Protein AF-A0A952DLW4-F1 (afdb_monomer)

Secondary structure (DSSP, 8-state):
-------------SSSHHHHHHHHHHHHHHHHHHHHHHHHHH--HHHHHHHHTS-HHHHHHHHSSHHHHHHHHHHHHHHHHHHHHHHHHTT--HHHHHHHHHHHHHHHHS-HHHHHHHHHHHHTTTT-HHHHHHHIIIIIHHHHHHHHHHHHHHHHHTS---S-HHHHHHHHHHHHHHHHHHHHHTTPPPPPHHHHHHHHHHHHHHHHHHT-

Radius of gyration: 21.81 Å; Cα contacts (8 Å, |Δi|>4): 187; chains: 1; bounding box: 68×34×62 Å

Mean predicted aligned error: 6.74 Å

Nearest PDB structures (foldseek):
  3bhq-assembly1_B  TM=8.484E-01  e=2.240E-10  Mesorhizobium japonicum MAFF 303099
  6g87-assembly2_C  TM=8.018E-01  e=5.586E-09  Bradyrhizobium diazoefficiens
  2g3b-assembly1_A  TM=8.117E-01  e=5.681E-06  Rhodococcus jostii RHA1
  5ztc-assembly1_B  TM=6.068E-01  e=2.269E-05  Listeria monocytogenes EGD-e
  7pt0-assembly1_A  TM=6.811E-01  e=9.911E-05  Streptomyces coelicolor

Structure (mmCIF, N/CA/C/O backbone):
data_AF-A0A952DLW4-F1
#
_entry.id   AF-A0A952DLW4-F1
#
loop_
_atom_site.group_PDB
_atom_site.id
_atom_site.type_symbol
_atom_site.label_atom_id
_atom_site.label_alt_id
_atom_site.label_comp_id
_atom_site.label_asym_id
_atom_site.label_entity_id
_atom_site.label_seq_id
_atom_site.pdbx_PDB_ins_code
_atom_site.Cartn_x
_atom_site.Cartn_y
_atom_site.Cartn_z
_atom_site.occupancy
_atom_site.B_iso_or_equiv
_atom_site.auth_seq_id
_atom_site.auth_comp_id
_atom_site.auth_asym_id
_atom_site.auth_atom_id
_atom_site.pdbx_PDB_model_num
ATOM 1 N N . MET A 1 1 ? 50.657 -15.818 38.099 1.00 39.62 1 MET A N 1
ATOM 2 C CA . MET A 1 1 ? 49.837 -17.022 37.878 1.00 39.62 1 MET A CA 1
ATOM 3 C C . MET A 1 1 ? 48.642 -16.900 38.802 1.00 39.62 1 MET A C 1
ATOM 5 O O . MET A 1 1 ? 48.791 -17.118 39.993 1.00 39.62 1 MET A O 1
ATOM 9 N N . GLU A 1 2 ? 47.611 -16.156 38.389 1.00 30.84 2 GLU A N 1
ATOM 10 C CA . GLU A 1 2 ? 46.515 -16.653 37.522 1.00 30.84 2 GLU A CA 1
ATOM 11 C C . GLU A 1 2 ? 45.732 -17.731 38.278 1.00 30.84 2 GLU A C 1
ATOM 13 O O . GLU A 1 2 ? 46.305 -18.744 38.644 1.00 30.84 2 GLU A O 1
ATOM 18 N N . GLY A 1 3 ? 44.451 -17.617 38.587 1.00 32.69 3 GLY A N 1
ATOM 19 C CA . GLY A 1 3 ? 43.413 -16.648 38.283 1.00 32.69 3 GLY A CA 1
ATOM 20 C C . GLY A 1 3 ? 42.103 -17.364 38.612 1.00 32.69 3 GLY A C 1
ATOM 21 O O . GLY A 1 3 ? 41.983 -18.545 38.314 1.00 32.69 3 GLY A O 1
ATOM 22 N N . ASP A 1 4 ? 41.142 -16.695 39.241 1.00 33.56 4 ASP A N 1
ATOM 23 C CA . ASP A 1 4 ? 39.744 -17.124 39.144 1.00 33.56 4 ASP A CA 1
ATOM 24 C C . ASP A 1 4 ? 38.837 -15.907 39.322 1.00 33.56 4 ASP A C 1
ATOM 26 O O . ASP A 1 4 ? 38.426 -15.513 40.414 1.00 33.56 4 ASP A O 1
ATOM 30 N N . THR A 1 5 ? 38.618 -15.225 38.203 1.00 36.31 5 THR A N 1
ATOM 31 C CA . THR A 1 5 ? 37.573 -14.220 38.054 1.00 36.31 5 THR A CA 1
ATOM 32 C C . THR A 1 5 ? 36.278 -14.963 37.759 1.00 36.31 5 THR A C 1
ATOM 34 O O . THR A 1 5 ? 35.896 -15.148 36.606 1.00 36.31 5 THR A O 1
ATOM 37 N N . SER A 1 6 ? 35.564 -15.368 38.812 1.00 37.12 6 SER A N 1
ATOM 38 C CA . SER A 1 6 ? 34.189 -15.851 38.677 1.00 37.12 6 SER A CA 1
ATOM 39 C C . SER A 1 6 ? 33.253 -14.660 38.422 1.00 37.12 6 SER A C 1
ATOM 41 O O . SER A 1 6 ? 32.578 -14.129 39.304 1.00 37.12 6 SER A O 1
ATOM 43 N N . SER A 1 7 ? 33.278 -14.194 37.175 1.00 35.75 7 SER A N 1
ATOM 44 C CA . SER A 1 7 ? 32.311 -13.279 36.580 1.00 35.75 7 SER A CA 1
ATOM 45 C C . SER A 1 7 ? 30.979 -14.015 36.417 1.00 35.75 7 SER A C 1
ATOM 47 O O . SER A 1 7 ? 30.799 -14.795 35.482 1.00 35.75 7 SER A O 1
ATOM 49 N N . ARG A 1 8 ? 30.012 -13.747 37.301 1.00 35.00 8 ARG A N 1
ATOM 50 C CA . ARG A 1 8 ? 28.596 -14.034 37.025 1.00 35.00 8 ARG A CA 1
ATOM 51 C C . ARG A 1 8 ? 28.090 -13.028 35.995 1.00 35.00 8 ARG A C 1
ATOM 53 O O . ARG A 1 8 ? 27.615 -11.950 36.344 1.00 35.00 8 ARG A O 1
ATOM 60 N N . SER A 1 9 ? 28.224 -13.380 34.722 1.00 34.31 9 SER A N 1
ATOM 61 C CA . SER A 1 9 ? 27.630 -12.643 33.612 1.00 34.31 9 SER A CA 1
ATOM 62 C C . SER A 1 9 ? 26.112 -12.835 33.601 1.00 34.31 9 SER A C 1
ATOM 64 O O . SER A 1 9 ? 25.596 -13.941 33.749 1.00 34.31 9 SER A O 1
ATOM 66 N N . ALA A 1 10 ? 25.407 -11.717 33.462 1.00 37.97 10 ALA A N 1
ATOM 67 C CA . ALA A 1 10 ? 23.962 -11.616 33.434 1.00 37.97 10 ALA A CA 1
ATOM 68 C C . ALA A 1 10 ? 23.374 -12.234 32.155 1.00 37.97 10 ALA A C 1
ATOM 70 O O . ALA A 1 10 ? 23.507 -11.676 31.067 1.00 37.97 10 ALA A O 1
ATOM 71 N N . GLU A 1 11 ? 22.645 -13.338 32.291 1.00 39.38 11 GLU A N 1
ATOM 72 C CA . GLU A 1 11 ? 21.725 -13.817 31.261 1.00 39.38 11 GLU A CA 1
ATOM 73 C C . GLU A 1 11 ? 20.328 -13.228 31.499 1.00 39.38 11 GLU A C 1
ATOM 75 O O . GLU A 1 11 ? 19.546 -13.721 32.310 1.00 39.38 11 GLU A O 1
ATOM 80 N N . SER A 1 12 ? 19.980 -12.157 30.782 1.00 42.72 12 SER A N 1
ATOM 81 C CA . SER A 1 12 ? 18.576 -11.737 30.638 1.00 42.72 12 SER A CA 1
ATOM 82 C C . SER A 1 12 ? 18.307 -11.072 29.285 1.00 42.72 12 SER A C 1
ATOM 84 O O . SER A 1 12 ? 17.905 -9.919 29.181 1.00 42.72 12 SER A O 1
ATOM 86 N N . GLY A 1 13 ? 18.494 -11.826 28.202 1.00 44.88 13 GLY A N 1
ATOM 87 C CA . GLY A 1 13 ? 18.078 -11.413 26.862 1.00 44.88 13 GLY A CA 1
ATOM 88 C C . GLY A 1 13 ? 17.386 -12.559 26.136 1.00 44.88 13 GLY A C 1
ATOM 89 O O . GLY A 1 13 ? 18.049 -13.505 25.740 1.00 44.88 13 GLY A O 1
ATOM 90 N N . GLY A 1 14 ? 16.060 -12.499 25.943 1.00 44.91 14 GLY A N 1
ATOM 91 C CA . GLY A 1 14 ? 15.419 -13.391 24.959 1.00 44.91 14 GLY A CA 1
ATOM 92 C C . GLY A 1 14 ? 13.927 -13.708 25.098 1.00 44.91 14 GLY A C 1
ATOM 93 O O . GLY A 1 14 ? 13.308 -14.072 24.103 1.00 44.91 14 GLY A O 1
ATOM 94 N N . ARG A 1 15 ? 13.292 -13.552 26.268 1.00 52.53 15 ARG A N 1
ATOM 95 C CA . ARG A 1 15 ? 11.910 -14.061 26.468 1.00 52.53 15 ARG A CA 1
ATOM 96 C C . ARG A 1 15 ? 10.763 -13.099 26.113 1.00 52.53 15 ARG A C 1
ATOM 98 O O . ARG A 1 15 ? 9.628 -13.546 25.992 1.00 52.53 15 ARG A O 1
ATOM 105 N N . GLY A 1 16 ? 11.026 -11.808 25.889 1.00 55.50 16 GLY A N 1
ATOM 106 C CA . GLY A 1 16 ? 9.970 -10.808 25.628 1.00 55.50 16 GLY A CA 1
ATOM 107 C C . GLY A 1 16 ? 9.620 -10.553 24.152 1.00 55.50 16 GLY A C 1
ATOM 108 O O . GLY A 1 16 ? 8.510 -10.121 23.844 1.00 55.50 16 GLY A O 1
ATOM 109 N N . ARG A 1 17 ? 10.548 -10.820 23.223 1.00 57.75 17 ARG A N 1
ATOM 110 C CA . ARG A 1 17 ? 10.466 -10.370 21.816 1.00 57.75 17 ARG A CA 1
ATOM 111 C C . ARG A 1 17 ? 9.529 -11.203 20.914 1.00 57.75 17 ARG A C 1
ATOM 113 O O . ARG A 1 17 ? 8.819 -10.600 20.115 1.00 57.75 17 ARG A O 1
ATOM 120 N N . PRO A 1 18 ? 9.437 -12.545 21.032 1.00 61.59 18 PRO A N 1
ATOM 121 C CA . PRO A 1 18 ? 8.560 -13.338 20.157 1.00 61.59 18 PRO A CA 1
ATOM 122 C C . PRO A 1 18 ? 7.067 -13.159 20.472 1.00 61.59 18 PRO A C 1
ATOM 124 O O . PRO A 1 18 ? 6.228 -13.077 19.572 1.00 61.59 18 PRO A O 1
ATOM 127 N N . VAL A 1 19 ? 6.729 -13.064 21.762 1.00 66.44 19 VAL A N 1
ATOM 128 C CA . VAL A 1 19 ? 5.342 -12.948 22.239 1.00 66.44 19 VAL A CA 1
ATOM 129 C C . VAL A 1 19 ? 4.763 -11.567 21.930 1.00 66.44 19 VAL A C 1
ATOM 131 O O . VAL A 1 19 ? 3.608 -11.477 21.510 1.00 66.44 19 VAL A O 1
ATOM 134 N N . SER A 1 20 ? 5.553 -10.496 22.071 1.00 82.31 20 SER A N 1
ATOM 135 C CA . SER A 1 20 ? 5.088 -9.135 21.773 1.00 82.31 20 SER A CA 1
ATOM 136 C C . SER A 1 20 ? 4.813 -8.932 20.278 1.00 82.31 20 SER A C 1
ATOM 138 O O . SER A 1 20 ? 3.809 -8.322 19.924 1.00 82.31 20 SER A O 1
ATOM 140 N N . LEU A 1 21 ? 5.619 -9.529 19.389 1.00 85.38 21 LEU A N 1
ATOM 141 C CA . LEU A 1 21 ? 5.393 -9.478 17.939 1.00 85.38 21 LEU A CA 1
ATOM 142 C C . LEU A 1 21 ? 4.162 -10.279 17.500 1.00 85.38 21 LEU A C 1
ATOM 144 O O . LEU A 1 21 ? 3.464 -9.876 16.569 1.00 85.38 21 LEU A O 1
ATOM 148 N N . LYS A 1 22 ? 3.873 -11.416 18.148 1.00 89.56 22 LYS A N 1
ATOM 149 C CA . LYS A 1 22 ? 2.639 -12.176 17.888 1.00 89.56 22 LYS A CA 1
ATOM 150 C C . LYS A 1 22 ? 1.405 -11.376 18.312 1.00 89.56 22 LYS A C 1
ATOM 152 O O . LYS A 1 22 ? 0.461 -11.275 17.537 1.00 89.56 22 LYS A O 1
ATOM 157 N N . LYS A 1 23 ? 1.443 -10.756 19.497 1.00 90.56 23 LYS A N 1
ATOM 158 C CA . LYS A 1 23 ? 0.363 -9.886 19.991 1.00 90.56 23 LYS A CA 1
ATOM 159 C C . LYS A 1 23 ? 0.167 -8.660 19.102 1.00 90.56 23 LYS A C 1
ATOM 161 O O . LYS A 1 23 ? -0.960 -8.380 18.718 1.00 90.56 23 LYS A O 1
ATOM 166 N N . ARG A 1 24 ? 1.250 -7.985 18.698 1.00 93.44 24 ARG A N 1
ATOM 167 C CA . ARG A 1 24 ? 1.184 -6.843 17.772 1.00 93.44 24 ARG A CA 1
ATOM 168 C C . ARG A 1 24 ? 0.485 -7.215 16.460 1.00 93.44 24 ARG A C 1
ATOM 170 O O . ARG A 1 24 ? -0.389 -6.481 16.018 1.00 93.44 24 ARG A O 1
ATOM 177 N N . ARG A 1 25 ? 0.830 -8.366 15.869 1.00 93.50 25 ARG A N 1
ATOM 178 C CA . ARG A 1 25 ? 0.179 -8.873 14.647 1.00 93.50 25 ARG A CA 1
ATOM 179 C C . ARG A 1 25 ? -1.302 -9.193 14.857 1.00 93.50 25 ARG A C 1
ATOM 181 O O . ARG A 1 25 ? -2.111 -8.813 14.022 1.00 93.50 25 ARG A O 1
ATOM 188 N N . ALA A 1 26 ? -1.659 -9.830 15.974 1.00 94.94 26 ALA A N 1
ATOM 189 C CA . ALA A 1 26 ? -3.057 -10.113 16.306 1.00 94.94 26 ALA A CA 1
ATOM 190 C C . ALA A 1 26 ? -3.890 -8.827 16.438 1.00 94.94 26 ALA A C 1
ATOM 192 O O . ALA A 1 26 ? -4.997 -8.757 15.914 1.00 94.94 26 ALA A O 1
ATOM 193 N N . VAL A 1 27 ? -3.331 -7.790 17.072 1.00 97.38 27 VAL A N 1
ATOM 194 C CA . VAL A 1 27 ? -3.987 -6.481 17.197 1.00 97.38 27 VAL A CA 1
ATOM 195 C C . VAL A 1 27 ? -4.169 -5.806 15.838 1.00 97.38 27 VAL A C 1
ATOM 197 O O . VAL A 1 27 ? -5.251 -5.298 15.576 1.00 97.38 27 VAL A O 1
ATOM 200 N N . ILE A 1 28 ? -3.162 -5.835 14.958 1.00 96.50 28 ILE A N 1
ATOM 201 C CA . ILE A 1 28 ? -3.275 -5.283 13.595 1.00 96.50 28 ILE A CA 1
ATOM 202 C C . ILE A 1 28 ? -4.369 -6.002 12.798 1.00 96.50 28 ILE A C 1
ATOM 204 O O . ILE A 1 28 ? -5.230 -5.344 12.221 1.00 96.50 28 ILE A O 1
ATOM 208 N N . ALA A 1 29 ? -4.385 -7.337 12.818 1.00 95.62 29 ALA A N 1
ATOM 209 C CA . ALA A 1 29 ? -5.388 -8.121 12.100 1.00 95.62 29 ALA A CA 1
ATOM 210 C C . ALA A 1 29 ? -6.813 -7.850 12.615 1.00 95.62 29 ALA A C 1
ATOM 212 O O . ALA A 1 29 ? -7.734 -7.642 11.826 1.00 95.62 29 ALA A O 1
ATOM 213 N N . ALA A 1 30 ? -6.994 -7.792 13.939 1.00 97.12 30 ALA A N 1
ATOM 214 C CA . ALA A 1 30 ? -8.277 -7.445 14.543 1.00 97.12 30 ALA A CA 1
ATOM 215 C C . ALA A 1 30 ? -8.698 -6.011 14.189 1.00 97.12 30 ALA A C 1
ATOM 217 O O . ALA A 1 30 ? -9.849 -5.777 13.826 1.00 97.12 30 ALA A O 1
ATOM 218 N N . ALA A 1 31 ? -7.768 -5.056 14.249 1.00 97.06 31 ALA A N 1
ATOM 219 C CA . ALA A 1 31 ? -8.027 -3.663 13.915 1.00 97.06 31 ALA A CA 1
ATOM 220 C C . ALA A 1 31 ? -8.465 -3.493 12.459 1.00 97.06 31 ALA A C 1
ATOM 222 O O . ALA A 1 31 ? -9.461 -2.819 12.217 1.00 97.06 31 ALA A O 1
ATOM 223 N N . GLN A 1 32 ? -7.787 -4.147 11.509 1.00 95.38 32 GLN A N 1
ATOM 224 C CA . GLN A 1 32 ? -8.180 -4.143 10.098 1.00 95.38 32 GLN A CA 1
ATOM 225 C C . GLN A 1 32 ? -9.639 -4.574 9.935 1.00 95.38 32 GLN A C 1
ATOM 227 O O . GLN A 1 32 ? -10.436 -3.844 9.353 1.00 95.38 32 GLN A O 1
ATOM 232 N N . GLN A 1 33 ? -10.019 -5.715 10.516 1.00 95.38 33 GLN A N 1
ATOM 233 C CA . GLN A 1 33 ? -11.392 -6.212 10.421 1.00 95.38 33 GLN A CA 1
ATOM 234 C C . GLN A 1 33 ? -12.405 -5.256 11.060 1.00 95.38 33 GLN A C 1
ATOM 236 O O . GLN A 1 33 ? -13.471 -5.029 10.493 1.00 95.38 33 GLN A O 1
ATOM 241 N N . GLN A 1 34 ? -12.088 -4.683 12.224 1.00 97.06 34 GLN A N 1
ATOM 242 C CA . GLN A 1 34 ? -12.982 -3.745 12.907 1.00 97.06 34 GLN A CA 1
ATOM 243 C C . GLN A 1 34 ? -13.166 -2.453 12.103 1.00 97.06 34 GLN A C 1
ATOM 245 O O . GLN A 1 34 ? -14.303 -2.042 11.877 1.00 97.06 34 GLN A O 1
ATOM 250 N N . PHE A 1 35 ? -12.080 -1.854 11.607 1.00 96.44 35 PHE A N 1
ATOM 251 C CA . PHE A 1 35 ? -12.148 -0.634 10.804 1.00 96.44 35 PHE A CA 1
ATOM 252 C C . PHE A 1 35 ? -12.908 -0.840 9.496 1.00 96.44 35 PHE A C 1
ATOM 254 O O . PHE A 1 35 ? -13.723 0.004 9.142 1.00 96.44 35 PHE A O 1
ATOM 261 N N . LEU A 1 36 ? -12.689 -1.959 8.803 1.00 93.12 36 LEU A N 1
ATOM 262 C CA . LEU A 1 36 ? -13.376 -2.247 7.543 1.00 93.12 36 LEU A CA 1
ATOM 263 C C . LEU A 1 36 ? -14.865 -2.545 7.736 1.00 93.12 36 LEU A C 1
ATOM 265 O O . LEU A 1 36 ? -15.678 -2.162 6.901 1.00 93.12 36 LEU A O 1
ATOM 269 N N . ARG A 1 37 ? -15.240 -3.205 8.839 1.00 94.12 37 ARG A N 1
ATOM 270 C CA . ARG A 1 37 ? -16.643 -3.558 9.113 1.00 94.12 37 ARG A CA 1
ATOM 271 C C . ARG A 1 37 ? -17.450 -2.407 9.698 1.00 94.12 37 ARG A C 1
ATOM 273 O O . ARG A 1 37 ? -18.609 -2.242 9.337 1.00 94.12 37 ARG A O 1
ATOM 280 N N . ASN A 1 38 ? -16.857 -1.641 10.610 1.00 94.56 38 ASN A N 1
ATOM 281 C CA . ASN A 1 38 ? -17.578 -0.651 11.414 1.00 94.56 38 ASN A CA 1
ATOM 282 C C . ASN A 1 38 ? -17.218 0.797 11.046 1.00 94.56 38 ASN A C 1
ATOM 284 O O . ASN A 1 38 ? -17.835 1.735 11.547 1.00 94.56 38 ASN A O 1
ATOM 288 N N . GLY A 1 39 ? -16.206 1.002 10.203 1.00 93.75 39 GLY A N 1
ATOM 289 C CA . GLY A 1 39 ? -15.625 2.312 9.936 1.00 93.75 39 GLY A CA 1
ATOM 290 C C . GLY A 1 39 ? -14.699 2.798 11.054 1.00 93.75 39 GLY A C 1
ATOM 291 O O . GLY A 1 39 ? -14.574 2.197 12.129 1.00 93.75 39 GLY A O 1
ATOM 292 N N . TYR A 1 40 ? -14.023 3.921 10.805 1.00 94.69 40 TYR A N 1
ATOM 293 C CA . TYR A 1 40 ? -13.064 4.481 11.756 1.00 94.69 40 TYR A CA 1
ATOM 294 C C . TYR A 1 40 ? -13.753 5.039 13.004 1.00 94.69 40 TYR A C 1
ATOM 296 O O . TYR A 1 40 ? -13.346 4.707 14.120 1.00 94.69 40 TYR A O 1
ATOM 304 N N . ALA A 1 41 ? -14.803 5.854 12.848 1.00 93.06 41 ALA A N 1
ATOM 305 C CA . ALA A 1 41 ? -15.474 6.515 13.968 1.00 93.06 41 ALA A CA 1
ATOM 306 C C . ALA A 1 41 ? -16.075 5.527 14.984 1.00 93.06 41 ALA A C 1
ATOM 308 O O . ALA A 1 41 ? -15.836 5.682 16.183 1.00 93.06 41 ALA A O 1
ATOM 309 N N . ALA A 1 42 ? -16.785 4.492 14.518 1.00 94.31 42 ALA A N 1
ATOM 310 C CA . ALA A 1 42 ? -17.470 3.531 15.389 1.00 94.31 42 ALA A CA 1
ATOM 311 C C . ALA A 1 42 ? -16.547 2.446 15.974 1.00 94.31 42 ALA A C 1
ATOM 313 O O . ALA A 1 42 ? -16.943 1.728 16.891 1.00 94.31 42 ALA A O 1
ATOM 314 N N . THR A 1 43 ? -15.307 2.334 15.492 1.00 96.06 43 THR A N 1
ATOM 315 C CA . THR A 1 43 ? -14.320 1.412 16.066 1.00 96.06 43 THR A CA 1
ATOM 316 C C . THR A 1 43 ? -13.672 2.022 17.311 1.00 96.06 43 THR A C 1
ATOM 318 O O . THR A 1 43 ? -13.126 3.132 17.273 1.00 96.06 43 THR A O 1
ATOM 321 N N . SER A 1 44 ? -13.692 1.281 18.421 1.00 96.38 44 SER A N 1
ATOM 322 C CA . SER A 1 44 ? -13.000 1.636 19.664 1.00 96.38 44 SER A CA 1
ATOM 323 C C . SER A 1 44 ? -11.751 0.773 19.871 1.00 96.38 44 SER A C 1
ATOM 325 O O . SER A 1 44 ? -11.668 -0.358 19.396 1.00 96.38 44 SER A O 1
ATOM 327 N N . MET A 1 45 ? -10.775 1.296 20.618 1.00 96.69 45 MET A N 1
ATOM 328 C CA . MET A 1 45 ? -9.576 0.533 21.003 1.00 96.69 45 MET A CA 1
ATOM 329 C C . MET A 1 45 ? -9.922 -0.695 21.860 1.00 96.69 45 MET A C 1
ATOM 331 O O . MET A 1 45 ? -9.194 -1.684 21.831 1.00 96.69 45 MET A O 1
ATOM 335 N N . ASP A 1 46 ? -11.041 -0.641 22.585 1.00 96.38 46 ASP A N 1
ATOM 336 C CA . ASP A 1 46 ? -11.526 -1.729 23.440 1.00 96.38 46 ASP A CA 1
ATOM 337 C C . ASP A 1 46 ? -12.080 -2.870 22.591 1.00 96.38 46 ASP A C 1
ATOM 339 O O . ASP A 1 46 ? -11.662 -4.010 22.760 1.00 96.38 46 ASP A O 1
ATOM 343 N N . ALA A 1 47 ? -12.902 -2.549 21.586 1.00 96.81 47 ALA A N 1
ATOM 344 C CA . ALA A 1 47 ? -13.410 -3.539 20.641 1.00 96.81 47 ALA A CA 1
ATOM 345 C C . ALA A 1 47 ? -12.272 -4.251 19.889 1.00 96.81 47 ALA A C 1
ATOM 347 O O . ALA A 1 47 ? -12.337 -5.456 19.652 1.00 96.81 47 ALA A O 1
ATOM 348 N N . VAL A 1 48 ? -11.200 -3.525 19.545 1.00 97.62 48 VAL A N 1
ATOM 349 C CA . VAL A 1 48 ? -9.999 -4.131 18.951 1.00 97.62 48 VAL A CA 1
ATOM 350 C C . VAL A 1 48 ? -9.285 -5.047 19.946 1.00 97.62 48 VAL A C 1
ATOM 352 O O . VAL A 1 48 ? -8.869 -6.140 19.565 1.00 97.62 48 VAL A O 1
ATOM 355 N N . ALA A 1 49 ? -9.119 -4.619 21.200 1.00 96.94 49 ALA A N 1
ATOM 356 C CA . ALA A 1 49 ? -8.466 -5.416 22.236 1.00 96.94 49 ALA A CA 1
ATOM 357 C C . ALA A 1 49 ? -9.202 -6.746 22.466 1.00 96.94 49 ALA A C 1
ATOM 359 O O . ALA A 1 49 ? -8.573 -7.807 22.431 1.00 96.94 49 ALA A O 1
ATOM 360 N N . ASP A 1 50 ? -10.528 -6.678 22.598 1.00 96.94 50 ASP A N 1
ATOM 361 C CA . ASP A 1 50 ? -11.401 -7.835 22.782 1.00 96.94 50 ASP A CA 1
ATOM 362 C C . ASP A 1 50 ? -11.316 -8.786 21.581 1.00 96.94 50 ASP A C 1
ATOM 364 O O . ASP A 1 50 ? -11.068 -9.981 21.751 1.00 96.94 50 ASP A O 1
ATOM 368 N N . ALA A 1 51 ? -11.416 -8.257 20.356 1.00 96.81 51 ALA A N 1
ATOM 369 C CA . ALA A 1 51 ? -11.299 -9.050 19.130 1.00 96.81 51 ALA A CA 1
ATOM 370 C C . ALA A 1 51 ? -9.908 -9.691 18.954 1.00 96.81 51 ALA A C 1
ATOM 372 O O . ALA A 1 51 ? -9.791 -10.787 18.407 1.00 96.81 51 ALA A O 1
ATOM 373 N N . ALA A 1 52 ? -8.847 -9.032 19.426 1.00 96.56 52 ALA A N 1
ATOM 374 C CA . ALA A 1 52 ? -7.479 -9.544 19.382 1.00 96.56 52 ALA A CA 1
ATOM 375 C C . ALA A 1 52 ? -7.135 -10.496 20.544 1.00 96.56 52 ALA A C 1
ATOM 377 O O . ALA A 1 52 ? -6.041 -11.070 20.553 1.00 96.56 52 ALA A O 1
ATOM 378 N N . GLY A 1 53 ? -8.019 -10.649 21.538 1.00 95.88 53 GLY A N 1
ATOM 379 C CA . GLY A 1 53 ? -7.759 -11.441 22.742 1.00 95.88 53 GLY A CA 1
ATOM 380 C C . GLY A 1 53 ? -6.621 -10.880 23.604 1.00 95.88 53 GLY A C 1
ATOM 381 O O . GLY A 1 53 ? -5.848 -11.641 24.192 1.00 95.88 53 GLY A O 1
ATOM 382 N N . VAL A 1 54 ? -6.467 -9.552 23.652 1.00 95.31 54 VAL A N 1
ATOM 383 C CA . VAL A 1 54 ? -5.451 -8.865 24.467 1.00 95.31 54 VAL A CA 1
ATOM 384 C C . VAL A 1 54 ? -6.090 -7.813 25.369 1.00 95.31 54 VAL A C 1
ATOM 386 O O . VAL A 1 54 ? -7.220 -7.399 25.162 1.00 95.31 54 VAL A O 1
ATOM 389 N N . SER A 1 55 ? -5.362 -7.334 26.381 1.00 94.56 55 SER A N 1
ATOM 390 C CA . SER A 1 55 ? -5.866 -6.239 27.214 1.00 94.56 55 SER A CA 1
ATOM 391 C C . SER A 1 55 ? -5.810 -4.896 26.482 1.00 94.56 55 SER A C 1
ATOM 393 O O . SER A 1 55 ? -4.887 -4.648 25.702 1.00 94.56 55 SER A O 1
ATOM 395 N N . LYS A 1 56 ? -6.719 -3.974 26.826 1.00 93.56 56 LYS A N 1
ATOM 396 C CA . LYS A 1 56 ? -6.680 -2.567 26.384 1.00 93.56 56 LYS A CA 1
ATOM 397 C C . LYS A 1 56 ? -5.286 -1.953 26.549 1.00 93.56 56 LYS A C 1
ATOM 399 O O . LYS A 1 56 ? -4.735 -1.400 25.602 1.00 93.56 56 LYS A O 1
ATOM 404 N N . LEU A 1 57 ? -4.668 -2.135 27.721 1.00 93.75 57 LEU A N 1
ATOM 405 C CA . LEU A 1 57 ? -3.313 -1.648 28.006 1.00 93.75 57 LEU A CA 1
ATOM 406 C C . LEU A 1 57 ? -2.273 -2.186 27.008 1.00 93.75 57 LEU A C 1
ATOM 408 O O . LEU A 1 57 ? -1.369 -1.458 26.617 1.00 93.75 57 LEU A O 1
ATOM 412 N N . THR A 1 58 ? -2.419 -3.432 26.544 1.00 92.56 58 THR A N 1
ATOM 413 C CA . THR A 1 58 ? -1.533 -4.009 25.520 1.00 92.56 58 THR A CA 1
ATOM 414 C C . THR A 1 58 ? -1.653 -3.254 24.196 1.00 92.56 58 THR A C 1
ATOM 416 O O . THR A 1 58 ? -0.633 -2.939 23.589 1.00 92.56 58 THR A O 1
ATOM 419 N N . VAL A 1 59 ? -2.871 -2.918 23.758 1.00 94.19 59 VAL A N 1
ATOM 420 C CA . VAL A 1 59 ? -3.093 -2.154 22.518 1.00 94.19 59 VAL A CA 1
ATOM 421 C C . VAL A 1 59 ? -2.477 -0.756 22.629 1.00 94.19 59 VAL A C 1
ATOM 423 O O . VAL A 1 59 ? -1.697 -0.360 21.763 1.00 94.19 59 VAL A O 1
ATOM 426 N N . TYR A 1 60 ? -2.747 -0.032 23.719 1.00 93.81 60 TYR A N 1
ATOM 427 C CA . TYR A 1 60 ? -2.177 1.304 23.933 1.00 93.81 60 TYR A CA 1
ATOM 428 C C . TYR A 1 60 ? -0.648 1.283 24.043 1.00 93.81 60 TYR A C 1
ATOM 430 O O . TYR A 1 60 ? 0.001 2.142 23.457 1.00 93.81 60 TYR A O 1
ATOM 438 N N . ASN A 1 61 ? -0.055 0.281 24.697 1.00 92.75 61 ASN A N 1
ATOM 439 C CA . ASN A 1 61 ? 1.404 0.148 24.770 1.00 92.75 61 ASN A CA 1
ATOM 440 C C . ASN A 1 61 ? 2.055 -0.087 23.398 1.00 92.75 61 ASN A C 1
ATOM 442 O O . ASN A 1 61 ? 3.216 0.266 23.208 1.00 92.75 61 ASN A O 1
ATOM 446 N N . HIS A 1 62 ? 1.342 -0.707 22.454 1.00 92.12 62 HIS A N 1
ATOM 447 C CA . HIS A 1 62 ? 1.873 -0.981 21.120 1.00 92.12 62 HIS A CA 1
ATOM 448 C C . HIS A 1 62 ? 1.664 0.159 20.122 1.00 92.12 62 HIS A C 1
ATOM 450 O O . HIS A 1 62 ? 2.511 0.332 19.248 1.00 92.12 62 HIS A O 1
ATOM 456 N N . PHE A 1 63 ? 0.552 0.893 20.220 1.00 94.12 63 PHE A N 1
ATOM 457 C CA . PHE A 1 63 ? 0.141 1.842 19.179 1.00 94.12 63 PHE A CA 1
ATOM 458 C C . PHE A 1 63 ? -0.146 3.253 19.701 1.00 94.12 63 PHE A C 1
ATOM 460 O O . PHE A 1 63 ? -0.151 4.191 18.922 1.00 94.12 63 PHE A O 1
ATOM 467 N N . GLY A 1 64 ? -0.372 3.453 20.998 1.00 93.94 64 GLY A N 1
ATOM 468 C CA . GLY A 1 64 ? -0.603 4.771 21.604 1.00 93.94 64 GLY A CA 1
ATOM 469 C C . GLY A 1 64 ? -1.969 5.399 21.299 1.00 93.94 64 GLY A C 1
ATOM 470 O O . GLY A 1 64 ? -2.620 5.903 22.211 1.00 93.94 64 GLY A O 1
ATOM 471 N N . SER A 1 65 ? -2.445 5.347 20.052 1.00 95.31 65 SER A N 1
ATOM 472 C CA . SER A 1 65 ? -3.735 5.910 19.639 1.00 95.31 65 SER A CA 1
ATOM 473 C C . SER A 1 65 ? -4.439 5.063 18.573 1.00 95.31 65 SER A C 1
ATOM 475 O O . SER A 1 65 ? -3.843 4.181 17.954 1.00 95.31 65 SER A O 1
ATOM 477 N N . LYS A 1 66 ? -5.726 5.353 18.339 1.00 96.00 66 LYS A N 1
ATOM 478 C CA . LYS A 1 66 ? -6.514 4.716 17.272 1.00 96.00 66 LYS A CA 1
ATOM 479 C C . LYS A 1 66 ? -5.992 5.077 15.875 1.00 96.00 66 LYS A C 1
ATOM 481 O O . LYS A 1 66 ? -5.951 4.205 15.014 1.00 96.00 66 LYS A O 1
ATOM 486 N N . ALA A 1 67 ? -5.559 6.323 15.673 1.00 96.06 67 ALA A N 1
ATOM 487 C CA . ALA A 1 67 ? -4.987 6.789 14.409 1.00 96.06 67 ALA A CA 1
ATOM 488 C C . ALA A 1 67 ? -3.660 6.083 14.093 1.00 96.06 67 ALA A C 1
ATOM 490 O O . ALA A 1 67 ? -3.439 5.629 12.976 1.00 96.06 67 ALA A O 1
ATOM 491 N N . GLU A 1 68 ? -2.804 5.922 15.101 1.00 96.44 68 GLU A N 1
ATOM 492 C CA . GLU A 1 68 ? -1.539 5.189 14.992 1.00 96.44 68 GLU A CA 1
ATOM 493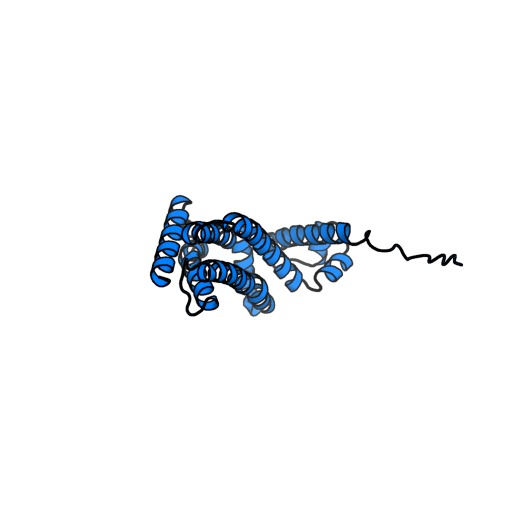 C C . GLU A 1 68 ? -1.750 3.696 14.718 1.00 96.44 68 GLU A C 1
ATOM 495 O O . GLU A 1 68 ? -1.048 3.100 13.902 1.00 96.44 68 GLU A O 1
ATOM 500 N N . LEU A 1 69 ? -2.753 3.090 15.359 1.00 96.88 69 LEU A N 1
ATOM 501 C CA . LEU A 1 69 ? -3.158 1.720 15.066 1.00 96.88 69 LEU A CA 1
ATOM 502 C C . LEU A 1 69 ? -3.672 1.579 13.625 1.00 96.88 69 LEU A C 1
ATOM 504 O O . LEU A 1 69 ? -3.289 0.639 12.934 1.00 96.88 69 LEU A O 1
ATOM 508 N N . PHE A 1 70 ? -4.505 2.513 13.159 1.00 95.94 70 PHE A N 1
ATOM 509 C CA . PHE A 1 70 ? -4.989 2.533 11.778 1.00 95.94 70 PHE A CA 1
ATOM 510 C C . PHE A 1 70 ? -3.829 2.662 10.783 1.00 95.94 70 PHE A C 1
ATOM 512 O O . PHE A 1 70 ? -3.739 1.893 9.830 1.00 95.94 70 PHE A O 1
ATOM 519 N N . ALA A 1 71 ? -2.879 3.562 11.042 1.00 94.69 71 ALA A N 1
ATOM 520 C CA . ALA A 1 71 ? -1.681 3.698 10.222 1.00 94.69 71 ALA A CA 1
ATOM 521 C C . ALA A 1 71 ? -0.847 2.406 10.193 1.00 94.69 71 ALA A C 1
ATOM 523 O O . ALA A 1 71 ? -0.390 1.999 9.128 1.00 94.69 71 ALA A O 1
ATOM 524 N N . ALA A 1 72 ? -0.709 1.716 11.328 1.00 95.19 72 ALA A N 1
ATOM 525 C CA . ALA A 1 72 ? 0.002 0.441 11.397 1.00 95.19 72 ALA A CA 1
ATOM 526 C C . ALA A 1 72 ? -0.685 -0.691 10.609 1.00 95.19 72 ALA A C 1
ATOM 528 O O . ALA A 1 72 ? 0.000 -1.597 10.134 1.00 95.19 72 ALA A O 1
ATOM 529 N N . VAL A 1 73 ? -2.015 -0.653 10.456 1.00 94.50 73 VAL A N 1
ATOM 530 C CA . VAL A 1 73 ? -2.748 -1.571 9.564 1.00 94.50 73 VAL A CA 1
ATOM 531 C C . VAL A 1 73 ? -2.350 -1.338 8.108 1.00 94.50 73 VAL A C 1
ATOM 533 O O . VAL A 1 73 ? -2.081 -2.293 7.385 1.00 94.50 73 VAL A O 1
ATOM 536 N N . ILE A 1 74 ? -2.259 -0.077 7.685 1.00 91.00 74 ILE A N 1
ATOM 537 C CA . ILE A 1 74 ? -1.862 0.269 6.315 1.00 91.00 74 ILE A CA 1
ATOM 538 C C . ILE A 1 74 ? -0.399 -0.104 6.059 1.00 91.00 74 ILE A C 1
ATOM 540 O O . ILE A 1 74 ? -0.089 -0.712 5.038 1.00 91.00 74 ILE A O 1
ATOM 544 N N . GLU A 1 75 ? 0.495 0.210 7.001 1.00 92.00 75 GLU A N 1
ATOM 545 C CA . GLU A 1 75 ? 1.915 -0.151 6.914 1.00 92.00 75 GLU A CA 1
ATOM 546 C C . GLU A 1 75 ? 2.118 -1.656 6.728 1.00 92.00 75 GLU A C 1
ATOM 548 O O . GLU A 1 75 ? 2.962 -2.059 5.932 1.00 92.00 75 GLU A O 1
ATOM 553 N N . ALA A 1 76 ? 1.342 -2.487 7.433 1.00 91.12 76 ALA A N 1
ATOM 554 C CA . ALA A 1 76 ? 1.451 -3.938 7.321 1.00 91.12 76 ALA A CA 1
ATOM 555 C C . ALA A 1 76 ? 1.210 -4.421 5.881 1.00 91.12 76 ALA A C 1
ATOM 557 O O . ALA A 1 76 ? 1.959 -5.262 5.392 1.00 91.12 76 ALA A O 1
ATOM 558 N N . LYS A 1 77 ? 0.241 -3.826 5.174 1.00 87.56 77 LYS A N 1
ATOM 559 C CA . LYS A 1 77 ? -0.015 -4.130 3.760 1.00 87.56 77 LYS A CA 1
ATOM 560 C C . LYS A 1 77 ? 1.089 -3.646 2.829 1.00 87.56 77 LYS A C 1
ATOM 562 O O . LYS A 1 77 ? 1.469 -4.352 1.898 1.00 87.56 77 LYS A O 1
ATOM 567 N N . CYS A 1 78 ? 1.620 -2.447 3.071 1.00 90.19 78 CYS A N 1
ATOM 568 C CA . CYS A 1 78 ? 2.759 -1.946 2.304 1.00 90.19 78 CYS A CA 1
ATOM 569 C C . CYS A 1 78 ? 3.983 -2.863 2.453 1.00 90.19 78 CYS A C 1
ATOM 571 O O . CYS A 1 78 ? 4.671 -3.124 1.470 1.00 90.19 78 CYS A O 1
ATOM 573 N N . GLU A 1 79 ? 4.234 -3.386 3.655 1.00 89.62 79 GLU A N 1
ATOM 574 C CA . GLU A 1 79 ? 5.364 -4.281 3.922 1.00 89.62 79 GLU A CA 1
ATOM 575 C C . GLU A 1 79 ? 5.236 -5.629 3.197 1.00 89.62 79 GLU A C 1
ATOM 577 O O . GLU A 1 79 ? 6.216 -6.131 2.645 1.00 89.62 79 GLU A O 1
ATOM 582 N N . GLU A 1 80 ? 4.026 -6.193 3.130 1.00 86.25 80 GLU A N 1
ATOM 583 C CA . GLU A 1 80 ? 3.753 -7.407 2.348 1.00 86.25 80 GLU A CA 1
ATOM 584 C C . GLU A 1 80 ? 4.075 -7.201 0.861 1.00 86.25 80 GLU A C 1
ATOM 586 O O . GLU A 1 80 ? 4.753 -8.031 0.247 1.00 86.25 80 GLU A O 1
ATOM 591 N N . MET A 1 81 ? 3.677 -6.054 0.299 1.00 87.19 81 MET A N 1
ATOM 592 C CA . MET A 1 81 ? 4.029 -5.672 -1.070 1.00 87.19 81 MET A CA 1
ATOM 593 C C . MET A 1 81 ? 5.550 -5.545 -1.254 1.00 87.19 81 MET A C 1
ATOM 595 O O . MET A 1 81 ? 6.094 -6.053 -2.237 1.00 87.19 81 MET A O 1
ATOM 599 N N . PHE A 1 82 ? 6.253 -4.879 -0.332 1.00 86.62 82 PHE A N 1
ATOM 600 C CA . PHE A 1 82 ? 7.705 -4.704 -0.434 1.00 86.62 82 PHE A CA 1
ATOM 601 C C . PHE A 1 82 ? 8.446 -6.040 -0.423 1.00 86.62 82 PHE A C 1
ATOM 603 O O . PHE A 1 82 ? 9.340 -6.232 -1.242 1.00 86.62 82 PHE A O 1
ATOM 610 N N . GLY A 1 83 ? 8.035 -6.992 0.418 1.00 87.62 83 GLY A N 1
ATOM 611 C CA . GLY A 1 83 ? 8.632 -8.328 0.438 1.00 87.62 83 GLY A CA 1
ATOM 612 C C . GLY A 1 83 ? 8.563 -9.036 -0.922 1.00 87.62 83 GLY A C 1
ATOM 613 O O . GLY A 1 83 ? 9.550 -9.629 -1.358 1.00 87.62 83 GLY A O 1
ATOM 614 N N . ALA A 1 84 ? 7.432 -8.930 -1.626 1.00 83.88 84 ALA A N 1
ATOM 615 C CA . ALA A 1 84 ? 7.266 -9.511 -2.961 1.00 83.88 84 ALA A CA 1
ATOM 616 C C . ALA A 1 84 ? 8.125 -8.804 -4.025 1.00 83.88 84 ALA A C 1
ATOM 618 O O . ALA A 1 84 ? 8.755 -9.461 -4.858 1.00 83.88 84 ALA A O 1
ATOM 619 N N . VAL A 1 85 ? 8.184 -7.468 -3.983 1.00 88.81 85 VAL A N 1
ATOM 620 C CA . VAL A 1 85 ? 8.999 -6.668 -4.909 1.00 88.81 85 VAL A CA 1
ATOM 621 C C . VAL A 1 85 ? 10.481 -6.993 -4.756 1.00 88.81 85 VAL A C 1
ATOM 623 O O . VAL A 1 85 ? 11.158 -7.202 -5.758 1.00 88.81 85 VAL A O 1
ATOM 626 N N . ASP A 1 86 ? 10.979 -7.075 -3.523 1.00 88.75 86 ASP A N 1
ATOM 627 C CA . ASP A 1 86 ? 12.394 -7.304 -3.217 1.00 88.75 86 ASP A CA 1
ATOM 628 C C . ASP A 1 86 ? 12.919 -8.604 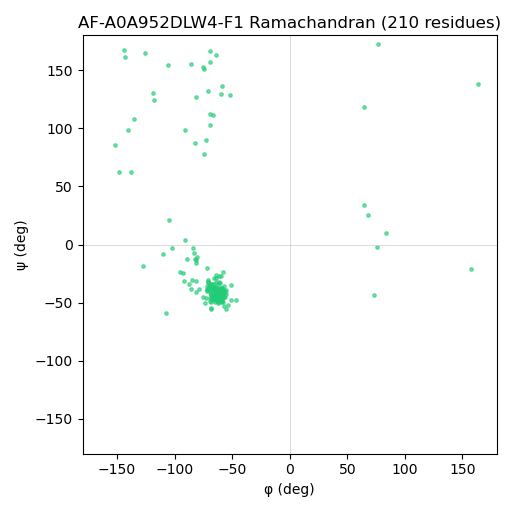-3.832 1.00 88.75 86 ASP A C 1
ATOM 630 O O . ASP A 1 86 ? 14.029 -8.643 -4.366 1.00 88.75 86 ASP A O 1
ATOM 634 N N . ILE A 1 87 ? 12.093 -9.650 -3.806 1.00 85.06 87 ILE A N 1
ATOM 635 C CA . ILE A 1 87 ? 12.398 -10.937 -4.432 1.00 85.06 87 ILE A CA 1
ATOM 636 C C . ILE A 1 87 ? 12.425 -10.792 -5.956 1.00 85.06 87 ILE A C 1
ATOM 638 O O . ILE A 1 87 ? 13.367 -11.251 -6.599 1.00 85.06 87 ILE A O 1
ATOM 642 N N . ALA A 1 88 ? 11.417 -10.138 -6.535 1.00 85.56 88 ALA A N 1
ATOM 643 C CA . ALA A 1 88 ? 11.245 -10.066 -7.982 1.00 85.56 88 ALA A CA 1
ATOM 644 C C . ALA A 1 88 ? 12.280 -9.175 -8.692 1.00 85.56 88 ALA A C 1
ATOM 646 O O . ALA A 1 88 ? 12.659 -9.457 -9.826 1.00 85.56 88 ALA A O 1
ATOM 647 N N . VAL A 1 89 ? 12.763 -8.112 -8.040 1.00 91.00 89 VAL A N 1
ATOM 648 C CA . VAL A 1 89 ? 13.777 -7.212 -8.626 1.00 91.00 89 VAL A CA 1
ATOM 649 C C . VAL A 1 89 ? 15.202 -7.756 -8.500 1.00 91.00 89 VAL A C 1
ATOM 651 O O . VAL A 1 89 ? 16.127 -7.250 -9.144 1.00 91.00 89 VAL A O 1
ATOM 654 N N . SER A 1 90 ? 15.408 -8.782 -7.671 1.00 90.25 90 SER A N 1
ATOM 655 C CA . SER A 1 90 ? 16.721 -9.382 -7.450 1.00 90.25 90 SER A CA 1
ATOM 656 C C . SER A 1 90 ? 17.227 -10.071 -8.720 1.00 90.25 90 SER A C 1
ATOM 658 O O . SER A 1 90 ? 16.685 -11.079 -9.161 1.00 90.25 90 SER A O 1
ATOM 660 N N . GLY A 1 91 ? 18.273 -9.510 -9.331 1.00 86.94 91 GLY A N 1
ATOM 661 C CA . GLY A 1 91 ? 18.891 -10.047 -10.551 1.00 86.94 91 GLY A CA 1
ATOM 662 C C . GLY A 1 91 ? 18.118 -9.798 -11.853 1.00 86.94 91 GLY A C 1
ATOM 663 O O . GLY A 1 91 ? 18.619 -10.161 -12.913 1.00 86.94 91 GLY A O 1
ATOM 664 N N . ALA A 1 92 ? 16.946 -9.160 -11.800 1.00 93.00 92 ALA A N 1
ATOM 665 C CA . ALA A 1 92 ? 16.187 -8.774 -12.988 1.00 93.00 92 ALA A CA 1
ATOM 666 C C . ALA A 1 92 ? 16.812 -7.558 -13.695 1.00 93.00 92 ALA A C 1
ATOM 668 O O . ALA A 1 92 ? 17.432 -6.709 -13.043 1.00 93.00 92 ALA A O 1
ATOM 669 N N . ASP A 1 93 ? 16.602 -7.453 -15.011 1.00 94.94 93 ASP A N 1
ATOM 670 C CA . ASP A 1 93 ? 16.828 -6.204 -15.746 1.00 94.94 93 ASP A CA 1
ATOM 671 C C . ASP A 1 93 ? 15.788 -5.136 -15.359 1.00 94.94 93 ASP A C 1
ATOM 673 O O . ASP A 1 93 ? 14.769 -5.432 -14.720 1.00 94.94 93 ASP A O 1
ATOM 677 N N . ALA A 1 94 ? 16.044 -3.880 -15.738 1.00 95.75 94 ALA A N 1
ATOM 678 C CA . ALA A 1 94 ? 15.161 -2.770 -15.394 1.00 95.75 94 ALA A CA 1
ATOM 679 C C . ALA A 1 94 ? 13.720 -2.982 -15.876 1.00 95.75 94 ALA A C 1
ATOM 681 O O . ALA A 1 94 ? 12.783 -2.668 -15.148 1.00 95.75 94 ALA A O 1
ATOM 682 N N . ARG A 1 95 ? 13.503 -3.542 -17.072 1.00 97.12 95 ARG A N 1
ATOM 683 C CA . ARG A 1 95 ? 12.144 -3.726 -17.590 1.00 97.12 95 ARG A CA 1
ATOM 684 C C . ARG A 1 95 ? 11.392 -4.766 -16.774 1.00 97.12 95 ARG A C 1
ATOM 686 O O . ARG A 1 95 ? 10.323 -4.459 -16.255 1.00 97.12 95 ARG A O 1
ATOM 693 N N . ALA A 1 96 ? 11.941 -5.967 -16.635 1.00 96.88 96 ALA A N 1
ATOM 694 C CA . ALA A 1 96 ? 11.321 -7.053 -15.888 1.00 96.88 96 ALA A CA 1
ATOM 695 C C . ALA A 1 96 ? 11.069 -6.661 -14.423 1.00 96.88 96 ALA A C 1
ATOM 697 O O . ALA A 1 96 ? 9.981 -6.899 -13.895 1.00 96.88 96 ALA A O 1
ATOM 698 N N . GLY A 1 97 ? 12.030 -5.986 -13.790 1.00 96.88 97 GLY A N 1
ATOM 699 C CA . GLY A 1 97 ? 11.878 -5.501 -12.424 1.00 96.88 97 GLY A CA 1
ATOM 700 C C . GLY A 1 97 ? 10.770 -4.465 -12.261 1.00 96.88 97 GLY A C 1
ATOM 701 O O . GLY A 1 97 ? 9.986 -4.543 -11.317 1.00 96.88 97 GLY A O 1
ATOM 702 N N . LEU A 1 98 ? 10.651 -3.514 -13.191 1.00 97.50 98 LEU A N 1
ATOM 703 C CA . LEU A 1 98 ? 9.599 -2.495 -13.145 1.00 97.50 98 LEU A CA 1
ATOM 704 C C . LEU A 1 98 ? 8.208 -3.058 -13.443 1.00 97.50 98 LEU A C 1
ATOM 706 O O . LEU A 1 98 ? 7.236 -2.593 -12.851 1.00 97.50 98 LEU A O 1
ATOM 710 N N . ILE A 1 99 ? 8.105 -4.080 -14.297 1.00 98.12 99 ILE A N 1
ATOM 711 C CA . ILE A 1 99 ? 6.854 -4.830 -14.480 1.00 98.12 99 ILE A CA 1
ATOM 712 C C . ILE A 1 99 ? 6.441 -5.479 -13.153 1.00 98.12 99 ILE A C 1
ATOM 714 O O . ILE A 1 99 ? 5.302 -5.316 -12.719 1.00 98.12 99 ILE A O 1
ATOM 718 N N . ALA A 1 100 ? 7.371 -6.143 -12.458 1.00 96.88 100 ALA A N 1
ATOM 719 C CA . ALA A 1 100 ? 7.093 -6.747 -11.156 1.00 96.88 100 ALA A CA 1
ATOM 720 C C . ALA A 1 100 ? 6.691 -5.711 -10.091 1.00 96.88 100 ALA A C 1
ATOM 722 O O . ALA A 1 100 ? 5.760 -5.948 -9.321 1.00 96.88 100 ALA A O 1
ATOM 723 N N . VAL A 1 101 ? 7.337 -4.538 -10.078 1.00 97.19 101 VAL A N 1
ATOM 724 C CA . VAL A 1 101 ? 6.909 -3.395 -9.254 1.00 97.19 101 VAL A CA 1
ATOM 725 C C . VAL A 1 101 ? 5.471 -2.998 -9.591 1.00 97.19 101 VAL A C 1
ATOM 727 O O . VAL A 1 101 ? 4.676 -2.803 -8.675 1.00 97.19 101 VAL A O 1
ATOM 730 N N . GLY A 1 102 ? 5.122 -2.916 -10.878 1.00 97.75 102 GLY A N 1
ATOM 731 C CA . GLY A 1 102 ? 3.775 -2.593 -11.345 1.00 97.75 102 GLY A CA 1
ATOM 732 C C . GLY A 1 102 ? 2.713 -3.568 -10.840 1.00 97.75 102 GLY A C 1
ATOM 733 O O . GLY A 1 102 ? 1.716 -3.125 -10.271 1.00 97.75 102 GLY A O 1
ATOM 734 N N . HIS A 1 103 ? 2.945 -4.877 -10.970 1.00 96.94 103 HIS A N 1
ATOM 735 C CA . HIS A 1 103 ? 2.010 -5.892 -10.472 1.00 96.94 103 HIS A CA 1
ATOM 736 C C . HIS A 1 103 ? 1.834 -5.823 -8.958 1.00 96.94 103 HIS A C 1
ATOM 738 O O . HIS A 1 103 ? 0.704 -5.797 -8.477 1.00 96.94 103 HIS A O 1
ATOM 744 N N . SER A 1 104 ? 2.931 -5.753 -8.200 1.00 95.62 104 SER A N 1
ATOM 745 C CA . SER A 1 104 ? 2.859 -5.670 -6.738 1.00 95.62 104 SER A CA 1
ATOM 746 C C . SER A 1 104 ? 2.158 -4.390 -6.283 1.00 95.62 104 SER A C 1
ATOM 748 O O . SER A 1 104 ? 1.316 -4.426 -5.388 1.00 95.62 104 SER A O 1
ATOM 750 N N . PHE A 1 105 ? 2.458 -3.257 -6.923 1.00 96.62 105 PHE A N 1
ATOM 751 C CA . PHE A 1 105 ? 1.851 -1.975 -6.584 1.00 96.62 105 PHE A CA 1
ATOM 752 C C . PHE A 1 105 ? 0.359 -1.930 -6.907 1.00 96.62 105 PHE A C 1
ATOM 754 O O . PHE A 1 105 ? -0.423 -1.530 -6.047 1.00 96.62 105 PHE A O 1
ATOM 761 N N . LEU A 1 106 ? -0.057 -2.366 -8.102 1.00 96.81 106 LEU A N 1
ATOM 762 C CA . LEU A 1 106 ? -1.478 -2.428 -8.457 1.00 96.81 106 LEU A CA 1
ATOM 763 C C . LEU A 1 106 ? -2.230 -3.485 -7.647 1.00 96.81 106 LEU A C 1
ATOM 765 O O . LEU A 1 106 ? -3.357 -3.227 -7.239 1.00 96.81 106 LEU A O 1
ATOM 769 N N . GLY A 1 107 ? -1.588 -4.604 -7.307 1.00 94.75 107 GLY A N 1
ATOM 770 C CA . GLY A 1 107 ? -2.128 -5.573 -6.356 1.00 94.75 107 GLY A CA 1
ATOM 771 C C . GLY A 1 107 ? -2.400 -4.961 -4.980 1.00 94.75 107 GLY A C 1
ATOM 772 O O . GLY A 1 107 ? -3.416 -5.271 -4.374 1.00 94.75 107 GLY A O 1
ATOM 773 N N . LEU A 1 108 ? -1.549 -4.041 -4.510 1.00 93.75 108 LEU A N 1
ATOM 774 C CA . LEU A 1 108 ? -1.770 -3.317 -3.256 1.00 93.75 108 LEU A CA 1
ATOM 775 C C . LEU A 1 108 ? -2.873 -2.256 -3.373 1.00 93.75 108 LEU A C 1
ATOM 777 O O . LEU A 1 108 ? -3.739 -2.182 -2.507 1.00 93.75 108 LEU A O 1
ATOM 781 N N . VAL A 1 109 ? -2.824 -1.382 -4.384 1.00 94.81 109 VAL A N 1
ATOM 782 C CA . VAL A 1 109 ? -3.716 -0.204 -4.430 1.00 94.81 109 VAL A CA 1
ATOM 783 C C . VAL A 1 109 ? -5.114 -0.505 -4.963 1.00 94.81 109 VAL A C 1
ATOM 785 O O . VAL A 1 109 ? -6.006 0.320 -4.772 1.00 94.81 109 VAL A O 1
ATOM 788 N N . LEU A 1 110 ? -5.305 -1.650 -5.623 1.00 95.75 110 LEU A N 1
ATOM 789 C CA . LEU A 1 110 ? -6.609 -2.123 -6.098 1.00 95.75 110 LEU A CA 1
ATOM 790 C C . LEU A 1 110 ? -7.200 -3.215 -5.192 1.00 95.75 110 LEU A C 1
ATOM 792 O O . LEU A 1 110 ? -8.322 -3.659 -5.429 1.00 95.75 110 LEU A O 1
ATOM 796 N N . ASP A 1 111 ? -6.477 -3.640 -4.152 1.00 93.62 111 ASP A N 1
ATOM 797 C CA . ASP A 1 111 ? -6.996 -4.577 -3.158 1.00 93.62 111 ASP A CA 1
ATOM 798 C C . ASP A 1 111 ? -8.252 -3.994 -2.470 1.00 93.62 111 ASP A C 1
ATOM 800 O O . ASP A 1 111 ? -8.207 -2.855 -1.988 1.00 93.62 111 ASP A O 1
ATOM 804 N N . PRO A 1 112 ? -9.369 -4.745 -2.384 1.00 92.75 112 PRO A N 1
ATOM 805 C CA . PRO A 1 112 ? -10.638 -4.225 -1.869 1.00 92.75 112 PRO A CA 1
ATOM 806 C C . PRO A 1 112 ? -10.539 -3.617 -0.468 1.00 92.75 112 PRO A C 1
ATOM 808 O O . PRO A 1 112 ? -11.127 -2.571 -0.190 1.00 92.75 112 PRO A O 1
ATOM 811 N N . ASP A 1 113 ? -9.757 -4.237 0.411 1.00 92.25 113 ASP A N 1
ATOM 812 C CA . ASP A 1 113 ? -9.558 -3.761 1.774 1.00 92.25 113 ASP A CA 1
ATOM 813 C C . ASP A 1 113 ? -8.692 -2.483 1.798 1.00 92.25 113 ASP A C 1
ATOM 815 O O . ASP A 1 113 ? -8.905 -1.603 2.632 1.00 92.25 113 ASP A O 1
ATOM 819 N N . ALA A 1 114 ? -7.699 -2.355 0.908 1.00 92.75 114 ALA A N 1
ATOM 820 C CA . ALA A 1 114 ? -6.897 -1.135 0.772 1.00 92.75 114 ALA A CA 1
ATOM 821 C C . ALA A 1 114 ? -7.723 0.031 0.205 1.00 92.75 114 ALA A C 1
ATOM 823 O O . ALA A 1 114 ? -7.641 1.150 0.719 1.00 92.75 114 ALA A O 1
ATOM 824 N N . VAL A 1 115 ? -8.570 -0.239 -0.793 1.00 93.75 115 VAL A N 1
ATOM 825 C CA . VAL A 1 115 ? -9.535 0.725 -1.343 1.00 93.75 115 VAL A CA 1
ATOM 826 C C . VAL A 1 115 ? -10.511 1.180 -0.257 1.00 93.75 115 VAL A C 1
ATOM 828 O O . VAL A 1 115 ? -10.718 2.379 -0.068 1.00 93.75 115 VAL A O 1
ATOM 831 N N . ALA A 1 116 ? -11.066 0.247 0.519 1.00 93.06 116 ALA A N 1
ATOM 832 C CA . ALA A 1 116 ? -11.954 0.572 1.630 1.00 93.06 116 ALA A CA 1
ATOM 833 C C . ALA A 1 116 ? -11.253 1.419 2.707 1.00 93.06 116 ALA A C 1
ATOM 835 O O . ALA A 1 116 ? -11.817 2.412 3.169 1.00 93.06 116 ALA A O 1
ATOM 836 N N . ALA A 1 117 ? -10.006 1.095 3.067 1.00 93.12 117 ALA A N 1
ATOM 837 C CA . ALA A 1 117 ? -9.218 1.894 4.006 1.00 93.12 117 ALA A CA 1
ATOM 838 C C . ALA A 1 117 ? -8.936 3.315 3.481 1.00 93.12 117 ALA A C 1
ATOM 840 O O . ALA A 1 117 ? -9.065 4.281 4.234 1.00 93.12 117 ALA A O 1
ATOM 841 N N . HIS A 1 118 ? -8.608 3.464 2.193 1.00 93.94 118 HIS A N 1
ATOM 842 C CA . HIS A 1 118 ? -8.455 4.772 1.552 1.00 93.94 118 HIS A CA 1
ATOM 843 C C . HIS A 1 118 ? -9.759 5.581 1.595 1.00 93.94 118 HIS A C 1
ATOM 845 O O . HIS A 1 118 ? -9.756 6.744 2.001 1.00 93.94 118 HIS A O 1
ATOM 851 N N . ASN A 1 119 ? -10.889 4.954 1.267 1.00 93.81 119 ASN A N 1
ATOM 852 C CA . ASN A 1 119 ? -12.197 5.605 1.317 1.00 93.81 119 ASN A CA 1
ATOM 853 C C . ASN A 1 119 ? -12.548 6.076 2.733 1.00 93.81 119 ASN A C 1
ATOM 855 O O . ASN A 1 119 ? -13.061 7.182 2.890 1.00 93.81 119 ASN A O 1
ATOM 859 N N . LEU A 1 120 ? -12.212 5.296 3.766 1.00 94.50 120 LEU A N 1
ATOM 860 C CA . LEU A 1 120 ? -12.373 5.718 5.161 1.00 94.50 120 LEU A CA 1
ATOM 861 C C . LEU A 1 120 ? -11.557 6.977 5.480 1.00 94.50 120 LEU A C 1
ATOM 863 O O . LEU A 1 120 ? -12.078 7.888 6.118 1.00 94.50 120 LEU A O 1
ATOM 867 N N . ILE A 1 121 ? -10.312 7.073 5.003 1.00 95.69 121 ILE A N 1
ATOM 868 C CA . ILE A 1 121 ? -9.484 8.278 5.180 1.00 95.69 121 ILE A CA 1
ATOM 869 C C . ILE A 1 121 ? -10.154 9.493 4.525 1.00 95.69 121 ILE A C 1
ATOM 871 O O . ILE A 1 121 ? -10.255 10.553 5.142 1.00 95.69 121 ILE A O 1
ATOM 875 N N . VAL A 1 122 ? -10.637 9.344 3.288 1.00 95.00 122 VAL A N 1
ATOM 876 C CA . VAL A 1 122 ? -11.286 10.433 2.539 1.00 95.00 122 VAL A CA 1
ATOM 877 C C . VAL A 1 122 ? -12.593 10.882 3.201 1.00 95.00 122 VAL A C 1
ATOM 879 O O . VAL A 1 122 ? -12.884 12.083 3.228 1.00 95.00 122 VAL A O 1
ATOM 882 N N . GLN A 1 123 ? -13.369 9.937 3.739 1.00 94.38 123 GLN A N 1
ATOM 883 C CA . GLN A 1 123 ? -14.621 10.201 4.454 1.00 94.38 123 GLN A CA 1
ATOM 884 C C . GLN A 1 123 ? -14.385 10.913 5.792 1.00 94.38 123 GLN A C 1
ATOM 886 O O . GLN A 1 123 ? -15.146 11.808 6.154 1.00 94.38 123 GLN A O 1
ATOM 891 N N . GLU A 1 124 ? -13.319 10.559 6.509 1.00 95.00 124 GLU A N 1
ATOM 892 C CA . GLU A 1 124 ? -13.005 11.112 7.830 1.00 95.00 124 GLU A CA 1
ATOM 893 C C . GLU A 1 124 ? -12.111 12.360 7.778 1.00 95.00 124 GLU A C 1
ATOM 895 O O . GLU A 1 124 ? -11.752 12.887 8.827 1.00 95.00 124 GLU A O 1
ATOM 900 N N . ARG A 1 125 ? -11.769 12.880 6.590 1.00 95.69 125 ARG A N 1
ATOM 901 C CA . ARG A 1 125 ? -10.763 13.949 6.414 1.00 95.69 125 ARG A CA 1
ATOM 902 C C . ARG A 1 125 ? -10.962 15.192 7.294 1.00 95.69 125 ARG A C 1
ATOM 904 O O . ARG A 1 125 ? -9.980 15.779 7.730 1.00 95.69 125 ARG A O 1
ATOM 911 N N . GLU A 1 126 ? -12.211 15.576 7.567 1.00 94.88 126 GLU A N 1
ATOM 912 C CA . GLU A 1 126 ? -12.538 16.744 8.401 1.00 94.88 126 GLU A CA 1
ATOM 913 C C . GLU A 1 126 ? -12.541 16.407 9.901 1.00 94.88 126 GLU A C 1
ATOM 915 O O . GLU A 1 126 ? -12.268 17.259 10.741 1.00 94.88 126 GLU A O 1
ATOM 920 N N . ARG A 1 127 ? -12.880 15.161 10.257 1.00 94.56 127 ARG A N 1
ATOM 921 C CA . ARG A 1 127 ? -13.046 14.712 11.652 1.00 94.56 127 ARG A CA 1
ATOM 922 C C . ARG A 1 127 ? -11.763 14.142 12.249 1.00 94.56 127 ARG A C 1
ATOM 924 O O . ARG A 1 127 ? -11.563 14.253 13.454 1.00 94.56 127 ARG A O 1
ATOM 931 N N . ALA A 1 128 ? -10.937 13.523 11.415 1.00 94.75 128 ALA A N 1
ATOM 932 C CA . ALA A 1 128 ? -9.679 12.881 11.769 1.00 94.75 128 ALA A CA 1
ATOM 933 C C . ALA A 1 128 ? -8.593 13.197 1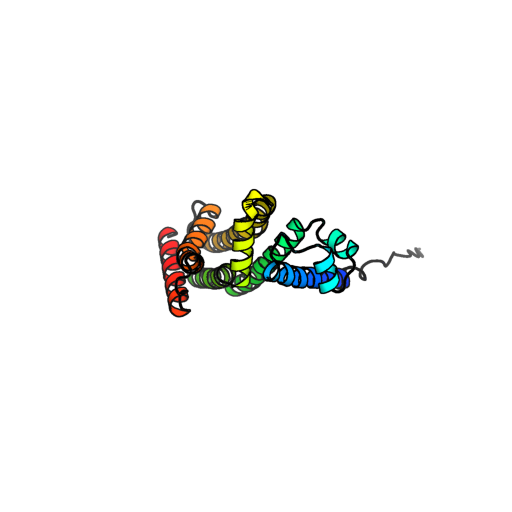0.714 1.00 94.75 128 ALA A C 1
ATOM 935 O O . ALA A 1 128 ? -8.095 12.287 10.036 1.00 94.75 128 ALA A O 1
ATOM 936 N N . PRO A 1 129 ? -8.220 14.481 10.528 1.00 94.44 129 PRO A N 1
ATOM 937 C CA . PRO A 1 129 ? -7.229 14.898 9.528 1.00 94.44 129 PRO A CA 1
ATOM 938 C C . PRO A 1 129 ? -5.858 14.225 9.714 1.00 94.44 129 PRO A C 1
ATOM 940 O O . PRO A 1 129 ? -5.094 14.071 8.757 1.00 94.44 129 PRO A O 1
ATOM 943 N N . GLU A 1 130 ? -5.538 13.767 10.927 1.00 95.19 130 GLU A N 1
ATOM 944 C CA . GLU A 1 130 ? -4.323 13.014 11.220 1.00 95.19 130 GLU A CA 1
ATOM 945 C C . GLU A 1 130 ? -4.213 11.702 10.429 1.00 95.19 130 GLU A C 1
ATOM 947 O O . GLU A 1 130 ? -3.093 11.273 10.146 1.00 95.19 130 GLU A O 1
ATOM 952 N N . LEU A 1 131 ? -5.334 11.093 10.018 1.00 95.69 131 LEU A N 1
ATOM 953 C CA . LEU A 1 131 ? -5.325 9.868 9.215 1.00 95.69 131 LEU A CA 1
ATOM 954 C C . LEU A 1 131 ? -4.720 10.096 7.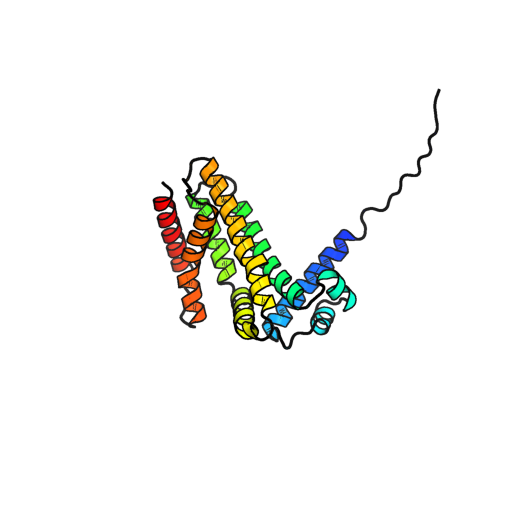834 1.00 95.69 131 LEU A C 1
ATOM 956 O O . LEU A 1 131 ? -3.887 9.305 7.395 1.00 95.69 131 LEU A O 1
ATOM 960 N N . GLY A 1 132 ? -5.092 11.193 7.170 1.00 95.81 132 GLY A N 1
ATOM 961 C CA . GLY A 1 132 ? -4.538 11.553 5.865 1.00 95.81 132 GLY A CA 1
ATOM 962 C C . GLY A 1 132 ? -3.037 11.819 5.944 1.00 95.81 132 GLY A C 1
ATOM 963 O O . GLY A 1 132 ? -2.274 11.322 5.116 1.00 95.81 132 GLY A O 1
ATOM 964 N N . ARG A 1 133 ? -2.596 12.532 6.991 1.00 95.38 133 ARG A N 1
ATOM 965 C CA . ARG A 1 133 ? -1.169 12.795 7.231 1.00 95.38 133 ARG A CA 1
ATOM 966 C C . ARG A 1 133 ? -0.387 11.499 7.456 1.00 95.38 133 ARG A C 1
ATOM 968 O O . ARG A 1 133 ? 0.629 11.279 6.800 1.00 95.38 133 ARG A O 1
ATOM 975 N N . LEU A 1 134 ? -0.870 10.632 8.348 1.00 95.31 134 LEU A N 1
ATOM 976 C CA . LEU A 1 134 ? -0.221 9.352 8.640 1.00 95.31 134 LEU A CA 1
ATOM 977 C C . LEU A 1 134 ? -0.186 8.446 7.407 1.00 95.31 134 LEU A C 1
ATOM 979 O O . LEU A 1 134 ? 0.853 7.854 7.127 1.00 95.31 134 LEU A O 1
ATOM 983 N N . PHE A 1 135 ? -1.275 8.377 6.639 1.00 95.56 135 PHE A N 1
ATOM 984 C CA . PHE A 1 135 ? -1.325 7.635 5.380 1.00 95.56 135 PHE A CA 1
ATOM 985 C C . PHE A 1 135 ? -0.286 8.141 4.375 1.00 95.56 135 PHE A C 1
ATOM 987 O O . PHE A 1 135 ? 0.473 7.354 3.806 1.00 95.56 135 PHE A O 1
ATOM 994 N N . TYR A 1 136 ? -0.205 9.458 4.189 1.00 95.56 136 TYR A N 1
ATOM 995 C CA . TYR A 1 136 ? 0.763 10.053 3.277 1.00 95.56 136 TYR A CA 1
ATOM 996 C C . TYR A 1 136 ? 2.207 9.726 3.688 1.00 95.56 136 TYR A C 1
ATOM 998 O O . TYR A 1 136 ? 2.997 9.255 2.872 1.00 95.56 136 TYR A O 1
ATOM 1006 N N . GLU A 1 137 ? 2.555 9.893 4.964 1.00 94.44 137 GLU A N 1
ATOM 1007 C CA . GLU A 1 137 ? 3.911 9.638 5.467 1.00 94.44 137 GLU A CA 1
ATOM 1008 C C . GLU A 1 137 ? 4.299 8.150 5.425 1.00 94.44 137 GLU A C 1
ATOM 1010 O O . GLU A 1 137 ? 5.410 7.797 5.010 1.00 94.44 137 GLU A O 1
ATOM 1015 N N . ARG A 1 138 ? 3.389 7.275 5.862 1.00 92.00 138 ARG A N 1
ATOM 1016 C CA . ARG A 1 138 ? 3.686 5.864 6.150 1.00 92.00 138 ARG A CA 1
ATOM 1017 C C . ARG A 1 138 ? 3.390 4.919 4.998 1.00 92.00 138 ARG A C 1
ATOM 1019 O O . ARG A 1 138 ? 4.029 3.878 4.913 1.00 92.00 138 ARG A O 1
ATOM 1026 N N . ALA A 1 139 ? 2.495 5.294 4.087 1.00 92.81 139 ALA A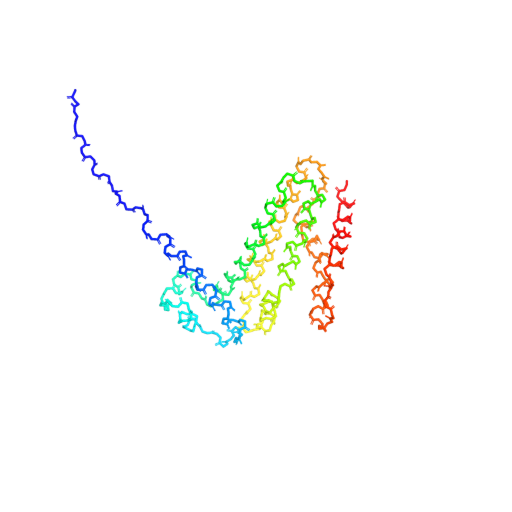 N 1
ATOM 1027 C CA . ALA A 1 139 ? 2.193 4.507 2.896 1.00 92.81 139 ALA A CA 1
ATOM 1028 C C . ALA A 1 139 ? 2.756 5.167 1.634 1.00 92.81 139 ALA A C 1
ATOM 1030 O O . ALA A 1 139 ? 3.597 4.576 0.953 1.00 92.81 139 ALA A O 1
ATOM 1031 N N . VAL A 1 140 ? 2.354 6.409 1.337 1.00 94.69 140 VAL A N 1
ATOM 1032 C CA . VAL A 1 140 ? 2.686 7.070 0.058 1.00 94.69 140 VAL A CA 1
ATOM 1033 C C . VAL A 1 140 ? 4.183 7.375 -0.041 1.00 94.69 140 VAL A C 1
ATOM 1035 O O . VAL A 1 140 ? 4.856 6.903 -0.960 1.00 94.69 140 VAL A O 1
ATOM 1038 N N . LEU A 1 141 ? 4.741 8.106 0.929 1.00 95.25 141 LEU A N 1
ATOM 1039 C CA . LEU A 1 141 ? 6.166 8.448 0.942 1.00 95.25 141 LEU A CA 1
ATOM 1040 C C . LEU A 1 141 ? 7.056 7.223 1.172 1.00 95.25 141 LEU A C 1
ATOM 1042 O O . LEU A 1 141 ? 8.169 7.168 0.651 1.00 95.25 141 LEU A O 1
ATOM 1046 N N . ALA A 1 142 ? 6.613 6.244 1.963 1.00 92.88 142 ALA A N 1
ATOM 1047 C CA . ALA A 1 142 ? 7.363 5.003 2.167 1.00 92.88 142 ALA A CA 1
ATOM 1048 C C . ALA A 1 142 ? 7.464 4.181 0.872 1.00 92.88 142 ALA A C 1
ATOM 1050 O O . ALA A 1 142 ? 8.561 3.760 0.498 1.00 92.88 142 ALA A O 1
ATOM 1051 N N . THR A 1 143 ? 6.351 4.034 0.147 1.00 94.00 143 THR A N 1
ATOM 1052 C CA . THR A 1 143 ? 6.301 3.314 -1.133 1.00 94.00 143 THR A CA 1
ATOM 1053 C C . THR A 1 143 ? 7.136 4.004 -2.198 1.00 94.00 143 THR A C 1
ATOM 1055 O O . THR A 1 143 ? 7.988 3.363 -2.815 1.00 94.00 143 THR A O 1
ATOM 1058 N N . SER A 1 144 ? 6.982 5.323 -2.347 1.00 95.25 144 SER A N 1
ATOM 1059 C CA . SER A 1 144 ? 7.793 6.109 -3.282 1.00 95.25 144 SER A CA 1
ATOM 1060 C C . SER A 1 144 ? 9.292 5.965 -2.985 1.00 95.25 144 SER A C 1
ATOM 1062 O O . SE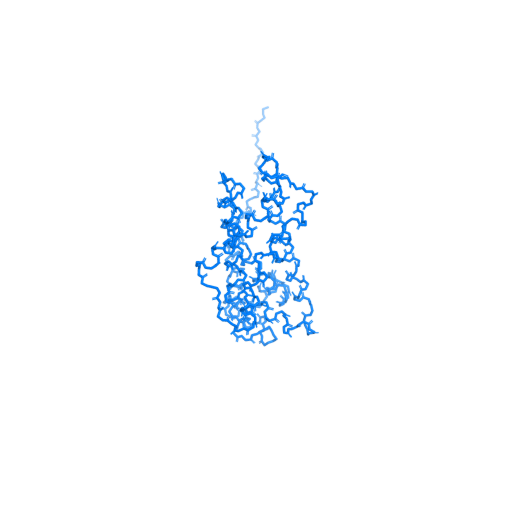R A 1 144 ? 10.069 5.650 -3.884 1.00 95.25 144 SER A O 1
ATOM 1064 N N . ARG A 1 145 ? 9.711 6.042 -1.710 1.00 95.31 145 ARG A N 1
ATOM 1065 C CA . ARG A 1 145 ? 11.115 5.812 -1.312 1.00 95.31 145 ARG A CA 1
ATOM 1066 C C . ARG A 1 145 ? 11.611 4.399 -1.621 1.00 95.31 145 ARG A C 1
ATOM 1068 O O . ARG A 1 145 ? 12.778 4.229 -1.972 1.00 95.31 145 ARG A O 1
ATOM 1075 N N . ARG A 1 146 ? 10.778 3.362 -1.471 1.00 94.25 146 ARG A N 1
ATOM 1076 C CA . ARG A 1 146 ? 11.179 1.988 -1.826 1.00 94.25 146 ARG A CA 1
ATOM 1077 C C . ARG A 1 146 ? 11.432 1.859 -3.324 1.00 94.25 146 ARG A C 1
ATOM 1079 O O . ARG A 1 146 ? 12.449 1.274 -3.695 1.00 94.25 146 ARG A O 1
ATOM 1086 N N . VAL A 1 147 ? 10.536 2.409 -4.138 1.00 96.12 147 VAL A N 1
ATOM 1087 C CA . VAL A 1 147 ? 10.619 2.377 -5.603 1.00 96.12 147 VAL A CA 1
ATOM 1088 C C . VAL A 1 147 ? 11.785 3.221 -6.097 1.00 96.12 147 VAL A C 1
ATOM 1090 O O . VAL A 1 147 ? 12.572 2.737 -6.899 1.00 96.12 147 VAL A O 1
ATOM 1093 N N . MET A 1 148 ? 11.988 4.413 -5.536 1.00 97.06 148 MET A N 1
ATOM 1094 C CA . MET A 1 148 ? 13.161 5.250 -5.794 1.00 97.06 148 MET A CA 1
ATOM 1095 C C . MET A 1 148 ? 14.470 4.466 -5.625 1.00 97.06 148 MET A C 1
ATOM 1097 O O . MET A 1 148 ? 15.284 4.459 -6.540 1.00 97.06 148 MET A O 1
ATOM 1101 N N . ARG A 1 149 ? 14.638 3.711 -4.528 1.00 96.00 149 ARG A N 1
ATOM 1102 C CA . ARG A 1 149 ? 15.838 2.873 -4.310 1.00 96.00 149 ARG A CA 1
ATOM 1103 C C . ARG A 1 149 ? 16.026 1.777 -5.365 1.00 96.00 149 ARG A C 1
ATOM 1105 O O . ARG A 1 149 ? 17.154 1.400 -5.679 1.00 96.00 149 ARG A O 1
ATOM 1112 N N . ILE A 1 150 ? 14.932 1.242 -5.905 1.00 95.94 150 ILE A N 1
ATOM 1113 C CA . ILE A 1 150 ? 14.978 0.272 -7.010 1.00 95.94 150 ILE A CA 1
ATOM 1114 C C . ILE A 1 150 ? 15.448 0.974 -8.287 1.00 95.94 150 ILE A C 1
ATOM 1116 O O . ILE A 1 150 ? 16.364 0.489 -8.947 1.00 95.94 150 ILE A O 1
ATOM 1120 N N . LEU A 1 151 ? 14.888 2.148 -8.591 1.00 96.81 151 LEU A N 1
ATOM 1121 C CA . LEU A 1 151 ? 15.304 2.962 -9.734 1.00 96.81 151 LEU A CA 1
ATOM 1122 C C . LEU A 1 151 ? 16.787 3.358 -9.642 1.00 96.81 151 LEU A C 1
ATOM 1124 O O . LEU A 1 151 ? 17.518 3.211 -10.616 1.00 96.81 151 LEU A O 1
ATOM 1128 N N . GLU A 1 152 ? 17.261 3.781 -8.468 1.00 96.69 152 GLU A N 1
ATOM 1129 C CA . GLU A 1 152 ? 18.677 4.087 -8.214 1.00 96.69 152 GLU A CA 1
ATOM 1130 C C . GLU A 1 152 ? 19.580 2.872 -8.456 1.00 96.69 152 GLU A C 1
ATOM 1132 O O . GLU A 1 152 ? 20.669 3.010 -9.010 1.00 96.69 152 GLU A O 1
ATOM 1137 N N . THR A 1 153 ? 19.116 1.671 -8.101 1.00 95.69 153 THR A N 1
ATOM 1138 C CA . THR A 1 153 ? 19.858 0.428 -8.349 1.00 95.69 153 THR A CA 1
ATOM 1139 C C . THR A 1 153 ? 20.010 0.158 -9.847 1.00 95.69 153 THR A C 1
ATOM 1141 O O . THR A 1 153 ? 21.102 -0.198 -10.291 1.00 95.69 153 THR A O 1
ATOM 1144 N N . TYR A 1 154 ? 18.953 0.355 -10.640 1.00 96.19 154 TYR A N 1
ATOM 1145 C CA . TYR A 1 154 ? 19.024 0.220 -12.099 1.00 96.19 154 TYR A CA 1
ATOM 1146 C C . TYR A 1 154 ? 19.870 1.320 -12.745 1.00 96.19 154 TYR A C 1
ATOM 1148 O O . TYR A 1 154 ? 20.655 1.044 -13.652 1.00 96.19 154 TYR A O 1
ATOM 1156 N N . ALA A 1 155 ? 19.791 2.550 -12.235 1.00 96.12 155 ALA A N 1
ATOM 1157 C CA . ALA A 1 155 ? 20.619 3.651 -12.711 1.00 96.12 155 ALA A CA 1
ATOM 1158 C C . ALA A 1 155 ? 22.114 3.400 -12.451 1.00 96.12 155 ALA A C 1
ATOM 1160 O O . ALA A 1 155 ? 22.939 3.603 -13.339 1.00 96.12 155 ALA A O 1
ATOM 1161 N N . ALA A 1 156 ? 22.470 2.880 -11.271 1.00 95.00 156 ALA A N 1
ATOM 1162 C CA . ALA A 1 156 ? 23.851 2.541 -10.923 1.00 95.00 156 ALA A CA 1
ATOM 1163 C C . ALA A 1 156 ? 24.448 1.423 -11.801 1.00 95.00 156 ALA A C 1
ATOM 1165 O O . ALA A 1 156 ? 25.664 1.367 -11.976 1.00 95.00 156 ALA A O 1
ATOM 1166 N N . ARG A 1 157 ? 23.608 0.545 -12.367 1.00 94.00 157 ARG A N 1
ATOM 1167 C CA . ARG A 1 157 ? 24.013 -0.496 -13.332 1.00 94.00 157 ARG A CA 1
ATOM 1168 C C . ARG A 1 157 ? 24.146 0.029 -14.764 1.00 94.00 157 ARG A C 1
ATOM 1170 O O . ARG A 1 157 ? 24.715 -0.657 -15.605 1.00 94.00 157 ARG A O 1
ATOM 1177 N N . GLY A 1 158 ? 23.652 1.238 -15.030 1.00 94.31 158 GLY A N 1
ATOM 1178 C CA . GLY A 1 158 ? 23.589 1.822 -16.367 1.00 94.31 158 GLY A CA 1
ATOM 1179 C C . GLY A 1 158 ? 22.366 1.391 -17.183 1.00 94.31 158 GLY A C 1
ATOM 1180 O O . GLY A 1 158 ? 22.309 1.712 -18.367 1.00 94.31 158 GLY A O 1
ATOM 1181 N N . ASP A 1 159 ? 21.389 0.710 -16.571 1.00 92.88 159 ASP A N 1
ATOM 1182 C CA . ASP A 1 159 ? 20.184 0.228 -17.263 1.00 92.88 159 ASP A CA 1
ATOM 1183 C C . ASP A 1 159 ? 19.237 1.382 -17.638 1.00 92.88 159 ASP A C 1
ATOM 1185 O O . ASP A 1 159 ? 18.504 1.299 -18.625 1.00 92.88 159 ASP A O 1
ATOM 1189 N N . ILE A 1 160 ? 19.240 2.455 -16.837 1.00 96.19 160 ILE A N 1
ATOM 1190 C CA . ILE A 1 160 ? 18.420 3.663 -17.011 1.00 96.19 160 ILE A CA 1
ATOM 1191 C C . ILE A 1 160 ? 19.201 4.920 -16.602 1.00 96.19 160 ILE A C 1
ATOM 1193 O O . ILE A 1 160 ? 20.170 4.851 -15.848 1.00 96.19 160 ILE A O 1
ATOM 1197 N N . ARG A 1 161 ? 18.751 6.092 -17.053 1.00 96.00 161 ARG A N 1
ATOM 1198 C CA . ARG A 1 161 ? 19.272 7.408 -16.661 1.00 96.00 161 ARG A CA 1
ATOM 1199 C C . ARG A 1 161 ? 18.187 8.232 -15.983 1.00 96.00 161 ARG A C 1
ATOM 1201 O O . ARG A 1 161 ? 17.130 8.478 -16.555 1.00 96.00 161 ARG A O 1
ATOM 1208 N N . LEU A 1 162 ? 18.473 8.690 -14.767 1.00 94.19 162 LEU A N 1
ATOM 1209 C CA . LEU A 1 162 ? 17.543 9.465 -13.948 1.00 94.19 162 LEU A CA 1
ATOM 1210 C C . LEU A 1 162 ? 18.131 10.842 -13.654 1.00 94.19 162 LEU A C 1
ATOM 1212 O O . LEU A 1 162 ? 19.264 10.946 -13.192 1.00 94.19 162 LEU A O 1
ATOM 1216 N N . THR A 1 163 ? 17.348 11.894 -13.885 1.00 90.38 163 THR A N 1
ATOM 1217 C CA . THR A 1 163 ? 17.695 13.260 -13.456 1.00 90.38 163 THR A CA 1
ATOM 1218 C C . THR A 1 163 ? 17.255 13.520 -12.016 1.00 90.38 163 THR A C 1
ATOM 1220 O O . THR A 1 163 ? 17.976 14.155 -11.257 1.00 90.38 163 THR A O 1
ATOM 1223 N N . ASP A 1 164 ? 16.086 12.999 -11.638 1.00 95.12 164 ASP A N 1
ATOM 1224 C CA . ASP A 1 164 ? 15.525 13.082 -10.289 1.00 95.12 164 ASP A CA 1
ATOM 1225 C C . ASP A 1 164 ? 14.860 11.733 -9.949 1.00 95.12 164 ASP A C 1
ATOM 1227 O O . ASP A 1 164 ? 13.737 11.468 -10.398 1.00 95.12 164 ASP A O 1
ATOM 1231 N N . PRO A 1 165 ? 15.548 10.842 -9.208 1.00 94.81 165 PRO A N 1
ATOM 1232 C CA . PRO A 1 165 ? 15.018 9.525 -8.854 1.00 94.81 165 PRO A CA 1
ATOM 1233 C C . PRO A 1 165 ? 13.724 9.586 -8.037 1.00 94.81 165 PRO A C 1
ATOM 1235 O O . PRO A 1 165 ? 12.858 8.721 -8.188 1.00 94.81 165 PRO A O 1
ATOM 1238 N N . GLN A 1 166 ? 13.573 10.604 -7.185 1.00 94.69 166 GLN A N 1
ATOM 1239 C CA . GLN A 1 166 ? 12.386 10.764 -6.354 1.00 94.69 166 GLN A CA 1
ATOM 1240 C C . GLN A 1 166 ? 11.183 11.111 -7.228 1.00 94.69 166 GLN A C 1
ATOM 1242 O O . GLN A 1 166 ? 10.139 10.461 -7.132 1.00 94.69 166 GLN A O 1
ATOM 1247 N N . LYS A 1 167 ? 11.332 12.101 -8.114 1.00 96.25 167 LYS A N 1
ATOM 1248 C CA . LYS A 1 167 ? 10.270 12.473 -9.050 1.00 96.25 167 LYS A CA 1
ATOM 1249 C C . LYS A 1 167 ? 9.940 11.324 -10.003 1.00 96.25 167 LYS A C 1
ATOM 1251 O O . LYS A 1 167 ? 8.766 11.037 -10.208 1.00 96.25 167 LYS A O 1
ATOM 1256 N N . ALA A 1 168 ? 10.948 10.611 -10.505 1.00 97.38 168 ALA A N 1
ATOM 1257 C CA . ALA A 1 168 ? 10.759 9.449 -11.372 1.00 97.38 168 ALA A CA 1
ATOM 1258 C C . ALA A 1 168 ? 9.920 8.341 -10.709 1.00 97.38 168 ALA A C 1
ATOM 1260 O O . ALA A 1 168 ? 9.050 7.759 -11.359 1.00 97.38 168 ALA A O 1
ATOM 1261 N N . ALA A 1 169 ? 10.132 8.079 -9.413 1.00 97.69 169 ALA A N 1
ATOM 1262 C CA . ALA A 1 169 ? 9.321 7.127 -8.655 1.00 97.69 169 ALA A CA 1
ATOM 1263 C C . ALA A 1 169 ? 7.861 7.590 -8.525 1.00 97.69 169 ALA A C 1
ATOM 1265 O O . ALA A 1 169 ? 6.945 6.796 -8.739 1.00 97.69 169 ALA A O 1
ATOM 1266 N N . PHE A 1 170 ? 7.629 8.873 -8.222 1.00 97.69 170 PHE A N 1
ATOM 1267 C CA . PHE A 1 170 ? 6.275 9.434 -8.185 1.00 97.69 170 PHE A CA 1
ATOM 1268 C C . PHE A 1 170 ? 5.583 9.387 -9.545 1.00 97.69 170 PHE A C 1
ATOM 1270 O O . PHE A 1 170 ? 4.417 9.000 -9.603 1.00 97.69 170 PHE A O 1
ATOM 1277 N N . ASP A 1 171 ? 6.281 9.748 -10.619 1.00 97.69 171 ASP A N 1
ATOM 1278 C CA . ASP A 1 171 ? 5.736 9.748 -11.976 1.00 97.69 171 ASP A CA 1
ATOM 1279 C C . ASP A 1 171 ? 5.321 8.322 -12.386 1.00 97.69 171 ASP A C 1
ATOM 1281 O O . ASP A 1 171 ? 4.180 8.112 -12.804 1.00 97.69 171 ASP A O 1
ATOM 1285 N N . LEU A 1 172 ? 6.194 7.325 -12.171 1.00 98.31 172 LEU A N 1
ATOM 1286 C CA . LEU A 1 172 ? 5.896 5.913 -12.438 1.00 98.31 172 LEU A CA 1
ATOM 1287 C C . LEU A 1 172 ? 4.658 5.438 -11.664 1.00 98.31 172 LEU A C 1
ATOM 1289 O O . LEU A 1 172 ? 3.723 4.902 -12.256 1.00 98.31 172 LEU A O 1
ATOM 1293 N N . 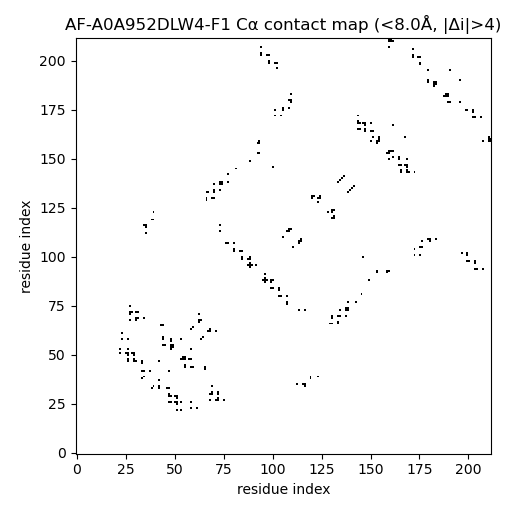LEU A 1 173 ? 4.633 5.641 -10.343 1.00 97.94 173 LEU A N 1
ATOM 1294 C CA . LEU A 1 173 ? 3.529 5.178 -9.499 1.00 97.94 173 LEU A CA 1
ATOM 1295 C C . LEU A 1 173 ? 2.214 5.889 -9.828 1.00 97.94 173 LEU A C 1
ATOM 1297 O O . LEU A 1 173 ? 1.159 5.256 -9.818 1.00 97.94 173 LEU A O 1
ATOM 1301 N N . SER A 1 174 ? 2.268 7.180 -10.156 1.00 97.88 174 SER A N 1
ATOM 1302 C CA . SER A 1 174 ? 1.088 7.960 -10.541 1.00 97.88 174 SER A CA 1
ATOM 1303 C C . SER A 1 174 ? 0.490 7.449 -11.850 1.00 97.88 174 SER A C 1
ATOM 1305 O O . SER A 1 174 ? -0.716 7.210 -11.909 1.00 97.88 174 SER A O 1
ATOM 1307 N N . LEU A 1 175 ? 1.323 7.211 -12.870 1.00 98.38 175 LEU A N 1
ATOM 1308 C CA . LEU A 1 175 ? 0.881 6.670 -14.159 1.00 98.38 175 LEU A CA 1
ATOM 1309 C C . LEU A 1 175 ? 0.329 5.247 -14.037 1.00 98.38 175 LEU A C 1
ATOM 1311 O O . LEU A 1 175 ? -0.672 4.924 -14.675 1.00 98.38 175 LEU A O 1
ATOM 1315 N N . LEU A 1 176 ? 0.933 4.414 -13.183 1.00 98.44 176 LEU A N 1
ATOM 1316 C CA . LEU A 1 176 ? 0.418 3.076 -12.906 1.00 98.44 176 LEU A CA 1
ATOM 1317 C C . LEU A 1 176 ? -0.984 3.138 -12.285 1.00 98.44 176 LEU A C 1
ATOM 1319 O O . LEU A 1 176 ? -1.883 2.461 -12.775 1.00 98.44 176 LEU A O 1
ATOM 1323 N N . ARG A 1 177 ? -1.203 3.951 -11.241 1.00 96.81 177 ARG A N 1
ATOM 1324 C CA . ARG A 1 177 ? -2.471 3.923 -10.484 1.00 96.81 177 ARG A CA 1
ATOM 1325 C C . ARG A 1 177 ? -3.627 4.698 -11.105 1.00 96.81 177 ARG A C 1
ATOM 1327 O O . ARG A 1 177 ? -4.768 4.332 -10.852 1.00 96.81 177 ARG A O 1
ATOM 1334 N N . ALA A 1 178 ? -3.363 5.788 -11.832 1.00 96.88 178 ALA A N 1
ATOM 1335 C CA . ALA A 1 178 ? -4.367 6.833 -12.051 1.00 96.88 178 ALA A CA 1
ATOM 1336 C C . ALA A 1 178 ? -5.679 6.303 -12.651 1.00 96.88 178 ALA A C 1
ATOM 1338 O O . ALA A 1 178 ? -6.739 6.480 -12.059 1.00 96.88 178 ALA A O 1
ATOM 1339 N N . HIS A 1 179 ? -5.607 5.621 -13.795 1.00 97.44 179 HIS A N 1
ATOM 1340 C CA . HIS A 1 179 ? -6.796 5.118 -14.481 1.00 97.44 179 HIS A CA 1
ATOM 1341 C C . HIS A 1 179 ? -7.404 3.876 -13.794 1.00 97.44 179 HIS A C 1
ATOM 1343 O O . HIS A 1 179 ? -8.611 3.895 -13.550 1.00 97.44 179 HIS A O 1
ATOM 1349 N N . PRO A 1 180 ? -6.619 2.853 -13.384 1.00 97.69 180 PRO A N 1
ATOM 1350 C CA . PRO A 1 180 ? -7.179 1.698 -12.679 1.00 97.69 180 PRO A CA 1
ATOM 1351 C C . PRO A 1 180 ? -7.886 2.045 -11.363 1.00 97.69 180 PRO A C 1
ATOM 1353 O O . PRO A 1 180 ? -8.929 1.476 -11.058 1.00 97.69 180 PRO A O 1
ATOM 1356 N N . THR A 1 181 ? -7.359 2.988 -10.576 1.00 96.00 181 THR A N 1
ATOM 1357 C CA . THR A 1 181 ? -8.040 3.422 -9.349 1.00 96.00 181 THR A CA 1
ATOM 1358 C C . THR A 1 181 ? -9.287 4.254 -9.662 1.00 96.00 181 THR A C 1
ATOM 1360 O O . THR A 1 181 ? -10.313 4.047 -9.021 1.00 96.00 181 THR A O 1
ATOM 1363 N N . LEU A 1 182 ? -9.240 5.137 -10.668 1.00 96.06 182 LEU A N 1
ATOM 1364 C CA . LEU A 1 182 ? -10.381 5.984 -11.033 1.00 96.06 182 LEU A CA 1
ATOM 1365 C C . LEU A 1 182 ? -11.629 5.165 -11.392 1.00 96.06 182 LEU A C 1
ATOM 1367 O O . LEU A 1 182 ? -12.724 5.516 -10.961 1.00 96.06 182 LEU A O 1
ATOM 1371 N N . VAL A 1 183 ? -11.491 4.071 -12.152 1.00 96.44 183 VAL A N 1
ATOM 1372 C CA . VAL A 1 183 ? -12.658 3.241 -12.515 1.00 96.44 183 VAL A CA 1
ATOM 1373 C C . VAL A 1 183 ? -13.307 2.602 -11.286 1.00 96.44 183 VAL A C 1
ATOM 1375 O O . VAL A 1 183 ? -14.530 2.637 -11.167 1.00 96.44 183 VAL A O 1
ATOM 1378 N N . ILE A 1 184 ? -12.505 2.135 -10.322 1.00 95.00 184 ILE A N 1
ATOM 1379 C CA . ILE A 1 184 ? -13.004 1.586 -9.052 1.00 95.00 184 ILE A CA 1
ATOM 1380 C C . ILE A 1 184 ? -13.716 2.672 -8.238 1.00 95.00 184 ILE A C 1
ATOM 1382 O O . ILE A 1 184 ? -14.812 2.445 -7.730 1.00 95.00 184 ILE A O 1
ATOM 1386 N N . GLU A 1 185 ? -13.117 3.860 -8.125 1.00 91.62 185 GLU A N 1
ATOM 1387 C CA . GLU A 1 185 ? -13.688 4.988 -7.376 1.00 91.62 185 GLU A CA 1
ATOM 1388 C C . GLU A 1 185 ? -15.026 5.464 -7.957 1.00 91.62 185 GLU A C 1
ATOM 1390 O O . GLU A 1 185 ? -15.918 5.867 -7.210 1.00 91.62 185 GLU A O 1
ATOM 1395 N N . LEU A 1 186 ? -15.185 5.389 -9.280 1.00 95.00 186 LEU A N 1
ATOM 1396 C CA . LEU A 1 186 ? -16.419 5.750 -9.978 1.00 95.00 186 LEU A CA 1
ATOM 1397 C C . LEU A 1 186 ? -17.457 4.615 -10.024 1.00 95.00 186 LEU A C 1
ATOM 1399 O O . LEU A 1 186 ? -18.552 4.827 -10.545 1.00 95.00 186 LEU A O 1
ATOM 1403 N N . GLY A 1 187 ? -17.140 3.427 -9.499 1.00 94.25 187 GLY A N 1
ATOM 1404 C CA . GLY A 1 187 ? -18.022 2.257 -9.562 1.00 94.25 187 GLY A CA 1
ATOM 1405 C C . GLY A 1 187 ? -18.205 1.701 -10.978 1.00 94.25 187 GLY A C 1
ATOM 1406 O O . GLY A 1 187 ? -19.233 1.094 -11.270 1.00 94.25 187 GLY A O 1
ATOM 1407 N N . VAL A 1 188 ? -17.232 1.941 -11.857 1.00 96.50 188 VAL A N 1
ATOM 1408 C CA . VAL A 1 188 ? -17.143 1.350 -13.197 1.00 96.50 188 VAL A CA 1
ATOM 1409 C C . VAL A 1 188 ? -16.454 -0.012 -13.087 1.00 96.50 188 VAL A C 1
ATOM 1411 O O . VAL A 1 188 ? -15.690 -0.249 -12.147 1.00 96.50 188 VAL A O 1
ATOM 1414 N N . ASP A 1 189 ? -16.722 -0.908 -14.039 1.00 96.12 189 ASP A N 1
ATOM 1415 C CA . ASP A 1 189 ? -16.089 -2.226 -14.078 1.00 96.12 189 ASP A CA 1
ATOM 1416 C C . ASP A 1 189 ? -14.554 -2.105 -13.983 1.00 96.12 189 ASP A C 1
ATOM 1418 O O . ASP A 1 189 ? -13.942 -1.316 -14.716 1.00 96.12 189 ASP A O 1
ATOM 1422 N N . PRO A 1 190 ? -13.916 -2.853 -13.063 1.00 96.12 190 PRO A N 1
ATOM 1423 C CA . PRO A 1 190 ? -12.476 -2.808 -12.899 1.00 96.12 190 PRO A CA 1
ATOM 1424 C C . PRO A 1 190 ? -11.784 -3.444 -14.103 1.00 96.12 190 PRO A C 1
AT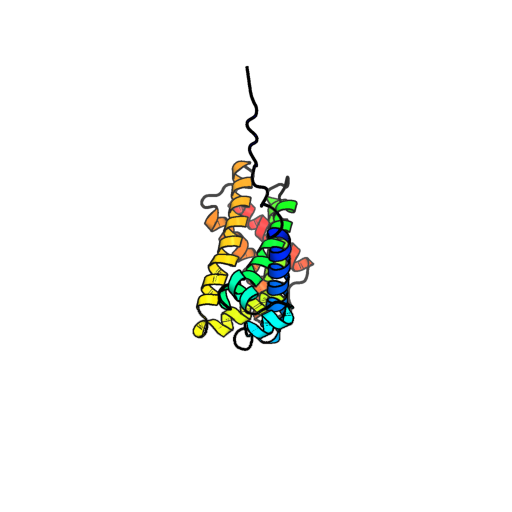OM 1426 O O . PRO A 1 190 ? -12.337 -4.308 -14.783 1.00 96.12 190 PRO A O 1
ATOM 1429 N N . PHE A 1 191 ? -10.527 -3.059 -14.313 1.00 97.62 191 PHE A N 1
ATOM 1430 C CA . PHE A 1 191 ? -9.697 -3.672 -15.342 1.00 97.62 191 PHE A CA 1
ATOM 1431 C C . PHE A 1 191 ? -9.575 -5.176 -15.082 1.00 97.62 191 PHE A C 1
ATOM 1433 O O . PHE A 1 191 ? -9.324 -5.619 -13.958 1.00 97.62 191 PHE A O 1
ATOM 1440 N N . THR A 1 192 ? -9.697 -5.961 -16.143 1.00 97.69 192 THR A N 1
ATOM 1441 C CA . THR A 1 192 ? -9.337 -7.376 -16.134 1.00 97.69 192 THR A CA 1
ATOM 1442 C C . THR A 1 192 ? -7.835 -7.550 -15.900 1.00 97.69 192 THR A C 1
ATOM 1444 O O . THR A 1 192 ? -7.038 -6.635 -16.113 1.00 97.69 192 THR A O 1
ATOM 1447 N N . ALA A 1 193 ? -7.413 -8.759 -15.517 1.00 97.00 193 ALA A N 1
ATOM 1448 C CA . ALA A 1 193 ? -5.990 -9.069 -15.360 1.00 97.00 193 ALA A CA 1
ATOM 1449 C C . ALA A 1 193 ? -5.187 -8.766 -16.641 1.00 97.00 193 ALA A C 1
ATOM 1451 O O . ALA A 1 193 ? -4.139 -8.139 -16.574 1.00 97.00 193 ALA A O 1
ATOM 1452 N N . ALA A 1 194 ? -5.721 -9.113 -17.817 1.00 98.19 194 ALA A N 1
ATOM 1453 C CA . ALA A 1 194 ? -5.058 -8.840 -19.091 1.00 98.19 194 ALA A CA 1
ATOM 1454 C C . ALA A 1 194 ? -4.928 -7.332 -19.388 1.00 98.19 194 ALA A C 1
ATOM 1456 O O . ALA A 1 194 ? -3.912 -6.895 -19.929 1.00 98.19 194 ALA A O 1
ATOM 1457 N N . GLU A 1 195 ? -5.931 -6.529 -19.024 1.00 98.38 195 GLU A N 1
ATOM 1458 C CA . GLU A 1 195 ? -5.875 -5.069 -19.167 1.00 98.38 195 GLU A CA 1
ATOM 1459 C C . GLU A 1 195 ? -4.879 -4.439 -18.192 1.00 98.38 195 GLU A C 1
ATOM 1461 O O . GLU A 1 195 ? -4.150 -3.526 -18.580 1.00 98.38 195 GLU A O 1
ATOM 1466 N N . LEU A 1 196 ? -4.796 -4.940 -16.954 1.00 98.38 196 LEU A N 1
ATOM 1467 C CA . LEU A 1 196 ? -3.779 -4.511 -15.991 1.00 98.38 196 LEU A CA 1
ATOM 1468 C C . LEU A 1 196 ? -2.369 -4.839 -16.490 1.00 98.38 196 LEU A C 1
ATOM 1470 O O . LEU A 1 196 ? -1.505 -3.966 -16.458 1.00 98.38 196 LEU A O 1
ATOM 1474 N N . ASP A 1 197 ? -2.145 -6.045 -17.007 1.00 98.50 197 ASP A N 1
ATOM 1475 C CA . ASP A 1 197 ? -0.847 -6.467 -17.540 1.00 98.50 197 ASP A CA 1
ATOM 1476 C C . ASP A 1 197 ? -0.424 -5.590 -18.728 1.00 98.50 197 ASP A C 1
ATOM 1478 O O . ASP A 1 197 ? 0.713 -5.109 -18.793 1.00 98.50 197 ASP A O 1
ATOM 1482 N N . ALA A 1 198 ? -1.355 -5.321 -19.649 1.00 98.62 198 ALA A N 1
ATOM 1483 C CA . ALA A 1 198 ? -1.122 -4.438 -20.787 1.00 98.62 198 ALA A CA 1
ATOM 1484 C C . ALA A 1 198 ? -0.846 -2.990 -20.347 1.00 98.62 198 ALA A C 1
ATOM 1486 O O . ALA A 1 198 ? 0.056 -2.343 -20.887 1.00 98.62 198 ALA A O 1
ATOM 1487 N N . HIS A 1 199 ? -1.581 -2.488 -19.351 1.00 98.62 199 HIS A N 1
ATOM 1488 C CA . HIS A 1 199 ? -1.386 -1.156 -18.774 1.00 98.62 199 HIS A CA 1
ATOM 1489 C C . HIS A 1 199 ? -0.019 -1.022 -18.095 1.00 98.62 199 HIS A C 1
ATOM 1491 O O . HIS A 1 199 ? 0.715 -0.073 -18.376 1.00 98.62 199 HIS A O 1
ATOM 1497 N N . ILE A 1 200 ? 0.372 -1.999 -17.270 1.00 98.75 200 ILE A N 1
ATOM 1498 C CA . ILE A 1 200 ? 1.692 -2.046 -16.624 1.00 98.75 200 ILE A CA 1
ATOM 1499 C C . ILE A 1 200 ? 2.794 -2.040 -17.687 1.00 98.75 200 ILE A C 1
ATOM 1501 O O . ILE A 1 200 ? 3.708 -1.217 -17.614 1.00 98.75 200 ILE A O 1
ATOM 1505 N N . ALA A 1 201 ? 2.694 -2.907 -18.700 1.00 98.69 201 ALA A N 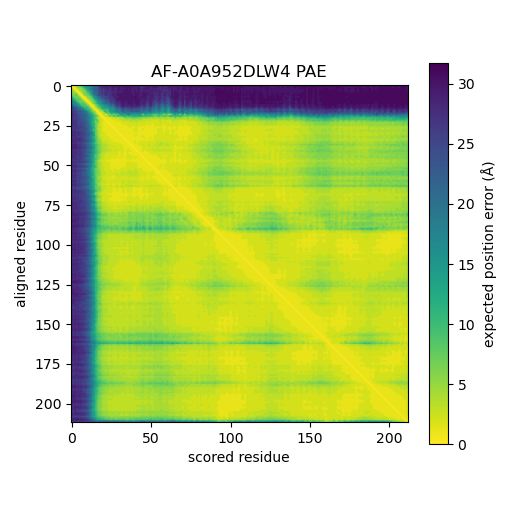1
ATOM 1506 C CA . ALA A 1 201 ? 3.672 -2.972 -19.781 1.00 98.69 201 ALA A CA 1
ATOM 1507 C C . ALA A 1 201 ? 3.793 -1.643 -20.535 1.00 98.69 201 ALA A C 1
ATOM 1509 O O . ALA A 1 201 ? 4.903 -1.156 -20.750 1.00 98.69 201 ALA A O 1
ATOM 1510 N N . HIS A 1 202 ? 2.660 -1.023 -20.870 1.00 98.69 202 HIS A N 1
ATOM 1511 C CA . HIS A 1 202 ? 2.630 0.268 -21.544 1.00 98.69 202 HIS A CA 1
ATOM 1512 C C . HIS A 1 202 ? 3.318 1.369 -20.727 1.00 98.69 202 HIS A C 1
ATOM 1514 O O . HIS A 1 202 ? 4.178 2.077 -21.256 1.00 98.69 202 HIS A O 1
ATOM 1520 N N . VAL A 1 203 ? 2.970 1.502 -19.442 1.00 98.69 203 VAL A N 1
ATOM 1521 C CA . VAL A 1 203 ? 3.553 2.520 -18.557 1.00 98.69 203 VAL A CA 1
ATOM 1522 C C . VAL A 1 203 ? 5.052 2.288 -18.378 1.00 98.69 203 VAL A C 1
ATOM 1524 O O . VAL A 1 203 ? 5.832 3.228 -18.519 1.00 98.69 203 VAL A O 1
ATOM 1527 N N . VAL A 1 204 ? 5.485 1.049 -18.132 1.00 98.44 204 VAL A N 1
ATOM 1528 C CA . VAL A 1 204 ? 6.913 0.726 -17.982 1.00 98.44 204 VAL A CA 1
ATOM 1529 C C . VAL A 1 204 ? 7.688 1.045 -19.260 1.00 98.44 204 VAL A C 1
ATOM 1531 O O . VAL A 1 204 ? 8.729 1.699 -19.194 1.00 98.44 204 VAL A O 1
ATOM 1534 N N . ASP A 1 205 ? 7.174 0.662 -20.429 1.00 98.31 205 ASP A N 1
ATOM 1535 C CA . ASP A 1 205 ? 7.832 0.940 -21.708 1.00 98.31 205 ASP A CA 1
ATOM 1536 C C . ASP A 1 205 ? 7.891 2.445 -22.018 1.00 98.31 205 ASP A C 1
ATOM 1538 O O . ASP A 1 205 ? 8.865 2.916 -22.614 1.00 98.31 205 ASP A O 1
ATOM 1542 N N . LEU A 1 206 ? 6.880 3.217 -21.606 1.00 98.06 206 LEU A N 1
ATOM 1543 C CA . LEU A 1 206 ? 6.884 4.677 -21.703 1.00 98.06 206 LEU A CA 1
ATOM 1544 C C . LEU A 1 206 ? 7.973 5.293 -20.813 1.00 98.06 206 LEU A C 1
ATOM 1546 O O . LEU A 1 206 ? 8.768 6.102 -21.295 1.00 98.06 206 LEU A O 1
ATOM 1550 N N . MET A 1 207 ? 8.044 4.882 -19.545 1.00 97.50 207 MET A N 1
ATOM 1551 C CA . MET A 1 207 ? 9.029 5.406 -18.596 1.00 97.50 207 MET A CA 1
ATOM 1552 C C . MET A 1 207 ? 10.458 5.045 -19.010 1.00 97.50 207 MET A C 1
ATOM 1554 O O . MET A 1 207 ? 11.329 5.910 -19.034 1.00 97.50 207 MET A O 1
ATOM 1558 N N . LEU A 1 208 ? 10.696 3.803 -19.443 1.00 96.75 208 LEU A N 1
ATOM 1559 C CA . LEU A 1 208 ? 12.009 3.379 -19.931 1.00 96.75 208 LEU A CA 1
ATOM 1560 C C . LEU A 1 208 ? 12.467 4.188 -21.143 1.00 96.75 208 LEU A C 1
ATOM 1562 O O . LEU A 1 208 ? 13.645 4.509 -21.232 1.00 96.75 208 LEU A O 1
ATOM 1566 N N . LYS A 1 209 ? 11.568 4.549 -22.069 1.00 96.12 209 LYS A N 1
ATOM 1567 C CA . LYS A 1 209 ? 11.915 5.434 -23.196 1.00 96.12 209 LYS A CA 1
ATOM 1568 C C . LYS A 1 209 ? 12.331 6.827 -22.726 1.00 96.12 209 LYS A C 1
ATOM 1570 O O . LYS A 1 209 ? 13.237 7.399 -23.325 1.00 96.12 209 LYS A O 1
ATOM 1575 N N . ALA A 1 210 ? 11.690 7.353 -21.682 1.00 94.44 210 ALA A N 1
ATOM 1576 C CA . ALA A 1 210 ? 12.026 8.649 -21.096 1.00 94.44 210 ALA A CA 1
ATOM 1577 C C . ALA A 1 210 ? 13.354 8.635 -20.310 1.00 94.44 210 ALA A C 1
ATOM 1579 O O . ALA A 1 210 ? 13.950 9.691 -20.118 1.00 94.44 210 ALA A O 1
ATOM 1580 N N . TRP A 1 211 ? 13.825 7.458 -19.885 1.00 94.69 211 TRP A N 1
ATOM 1581 C CA . TRP A 1 211 ? 15.053 7.267 -19.101 1.00 94.69 211 TRP A CA 1
ATOM 1582 C C . TRP A 1 211 ? 16.239 6.701 -19.909 1.00 94.69 211 TRP A C 1
ATOM 1584 O O . TRP A 1 211 ? 17.147 6.110 -19.325 1.00 94.69 211 TRP A O 1
ATOM 1594 N N . ARG A 1 212 ? 16.236 6.831 -21.242 1.00 78.19 212 ARG A N 1
ATOM 1595 C CA . ARG A 1 212 ? 17.345 6.391 -22.117 1.00 78.19 212 ARG A CA 1
ATOM 1596 C C . ARG A 1 212 ? 18.519 7.369 -22.176 1.00 78.19 212 ARG A C 1
ATOM 1598 O O . ARG A 1 212 ? 18.324 8.588 -22.012 1.00 78.19 212 ARG A O 1
#

pLDDT: mean 90.08, std 15.38, range [30.84, 98.75]

Solvent-accessible surface area (backbone atoms only — not comparable to full-atom values): 11784 Å² total; per-residue (Å²): 135,86,83,83,84,86,73,84,75,86,87,84,82,78,85,65,63,67,60,52,55,52,50,52,50,37,38,35,56,27,37,48,54,42,36,72,74,55,33,68,88,74,45,49,69,56,61,25,14,60,68,37,75,46,52,52,68,57,51,44,75,74,40,70,45,69,61,49,41,52,40,50,36,53,36,54,56,53,49,57,38,48,58,55,36,58,61,55,41,61,88,45,55,62,68,63,22,48,43,44,44,39,53,41,48,51,56,50,64,66,28,68,69,48,43,50,52,50,49,48,38,66,73,33,41,88,84,44,47,66,43,51,53,42,42,42,58,56,43,52,50,44,50,34,54,55,46,17,56,52,53,49,53,30,34,76,72,65,71,35,52,73,95,48,49,65,58,51,25,48,52,53,54,47,66,62,42,52,64,65,49,47,31,52,77,71,72,41,83,64,74,50,71,69,52,48,53,52,48,36,51,51,49,47,56,52,51,53,64,76,18,106

Foldseek 3Di:
DDDDPPDPDDPDDDDPPPVLVLLLVLLLVLLLVQCLVPNLVRDDLCSSCVSSVHDSVSSCVNQVDSLSSLLVNLLVLLVVLLVQLVVQLVVDALLSSLLSNLVSLCCSCVPPSNLSSVVSCVVCCVVCVSNVVSCCVRPVQVSLVSQLVSVVVNVVVVSFADPDSSVLSVQLSCQSCVVQVVCVVVVHDGDDPVRSSVSSNVSSVVSRVVGD

Sequence (212 aa):
MEGDTSSRSAESGGRGRPVSLKKRRAVIAAAQQQFLRNGYAATSMDAVADAAGVSKLTVYNHFGSKAELFAAVIEAKCEEMFGAVDIAVSGADARAGLIAVGHSFLGLVLDPDAVAAHNLIVQERERAPELGRLFYERAVLATSRRVMRILETYAARGDIRLTDPQKAAFDLLSLLRAHPTLVIELGVDPFTAAELDAHIAHVVDLMLKAWR